Protein AF-A0A7R9JHY2-F1 (afdb_monomer)

Foldseek 3Di:
DAPCVCVVDVPDADAAEAAADDPVDDHDPDPCRHHLVSVLVNCVVRVGQAYEYELVNCVVPVVSLVVRVVSVHQYEYEDPLLVDPVSVVVVVVSPHLYYDDDCCVVNDPPDDDDRPVVVVVVVVVVVVVVCVVDVPDDDDDDDDDDPPPPPPPVVVVVVVVVPPDDDDDDDDDDDDDDDDDDDDDDDD

InterPro domains:
  IPR017946 PLC-like phosphodiesterase, TIM beta/alpha-barrel domain superfamily [G3DSA:3.20.20.190] (3-114)
  IPR017946 PLC-like phosphodiesterase, TIM beta/alpha-barrel domain superfamily [SSF51695] (5-108)
  IPR030395 Glycerophosphodiester phosphodiesterase domain [PF03009] (3-105)
  IPR030395 Glycerophosphodiester phosphodiesterase domain [PS51704] (1-111)
  IPR051578 Glycerophosphodiester Phosphodiesterase [PTHR22958] (4-123)

Solvent-accessible surface area (backbone atoms only — not comparable to full-atom values): 12163 Å² total; per-residue (Å²): 136,78,81,56,58,62,82,74,42,81,88,61,90,47,66,47,76,26,58,26,63,56,89,91,51,84,78,60,91,51,69,50,28,38,30,61,70,43,34,49,53,49,27,65,77,62,75,41,55,18,40,33,36,31,40,66,36,41,73,75,39,60,68,56,52,54,58,41,51,77,67,73,35,48,42,32,31,36,49,81,68,47,74,38,69,67,50,45,52,50,47,52,73,72,63,52,78,42,77,46,58,87,66,53,79,82,73,54,76,88,67,86,75,78,56,68,72,59,52,53,56,50,50,54,54,52,51,54,51,56,51,70,74,53,85,83,77,84,85,83,89,76,96,67,84,85,77,87,74,82,74,59,64,64,61,56,54,52,54,58,66,67,64,76,75,78,87,84,89,89,85,88,82,83,89,84,90,85,92,81,85,90,83,91,80,88,82,136

Structure (mmCIF, N/CA/C/O backbone):
data_AF-A0A7R9JHY2-F1
#
_entry.id   AF-A0A7R9JHY2-F1
#
loop_
_atom_site.group_PDB
_atom_site.id
_atom_site.type_symbol
_atom_site.label_atom_id
_atom_site.label_alt_id
_atom_site.label_comp_id
_atom_site.label_asym_id
_atom_site.label_entity_id
_atom_site.label_seq_id
_atom_site.pdbx_PDB_ins_code
_atom_site.Cartn_x
_atom_site.Cartn_y
_atom_site.Cartn_z
_atom_site.occupancy
_atom_site.B_iso_or_equiv
_atom_site.auth_seq_id
_atom_site.auth_comp_id
_atom_site.auth_asym_id
_atom_site.auth_atom_id
_atom_site.pdbx_PDB_model_num
ATOM 1 N N . MET A 1 1 ? 9.107 -11.704 14.089 1.00 41.12 1 MET A N 1
ATOM 2 C CA . MET A 1 1 ? 8.963 -10.873 15.312 1.00 41.12 1 MET A CA 1
ATOM 3 C C . MET A 1 1 ? 7.559 -10.270 15.318 1.00 41.12 1 MET A C 1
ATOM 5 O O . MET A 1 1 ? 7.171 -9.633 14.348 1.00 41.12 1 MET A O 1
ATOM 9 N N . SER A 1 2 ? 6.751 -10.606 16.327 1.00 45.97 2 SER A N 1
ATOM 10 C CA . SER A 1 2 ? 5.304 -10.335 16.391 1.00 45.97 2 SER A CA 1
ATOM 11 C C . SER A 1 2 ? 4.991 -8.831 16.463 1.00 45.97 2 SER A C 1
ATOM 13 O O . SER A 1 2 ? 5.711 -8.098 17.143 1.00 45.97 2 SER A O 1
ATOM 15 N N . CYS A 1 3 ? 3.927 -8.379 15.790 1.00 52.94 3 CYS A N 1
ATOM 16 C CA . CYS A 1 3 ? 3.396 -7.012 15.845 1.00 52.94 3 CYS A CA 1
ATOM 17 C C . CYS A 1 3 ? 2.918 -6.679 17.277 1.00 52.94 3 CYS A C 1
ATOM 19 O O . CYS A 1 3 ? 1.736 -6.715 17.601 1.00 52.94 3 CYS A O 1
ATOM 21 N N . ARG A 1 4 ? 3.858 -6.382 18.184 1.00 65.06 4 ARG A N 1
ATOM 22 C CA . ARG A 1 4 ? 3.575 -5.957 19.569 1.00 65.06 4 ARG A CA 1
ATOM 23 C C . ARG A 1 4 ? 3.087 -4.513 19.648 1.00 65.06 4 ARG A C 1
ATOM 25 O O . ARG A 1 4 ? 2.558 -4.128 20.685 1.00 65.06 4 ARG A O 1
ATOM 32 N N . ILE A 1 5 ? 3.293 -3.717 18.598 1.00 64.75 5 ILE A N 1
ATOM 33 C CA . ILE A 1 5 ? 2.998 -2.280 18.609 1.00 64.75 5 ILE A CA 1
ATOM 34 C C . ILE A 1 5 ? 1.491 -2.038 18.690 1.00 64.75 5 ILE A C 1
ATOM 36 O O . ILE A 1 5 ? 1.062 -1.305 19.575 1.00 64.75 5 ILE A O 1
ATOM 40 N N . ARG A 1 6 ? 0.682 -2.746 17.889 1.00 69.31 6 ARG A N 1
ATOM 41 C CA . ARG A 1 6 ? -0.786 -2.639 17.941 1.00 69.31 6 ARG A CA 1
ATOM 42 C C . ARG A 1 6 ? -1.354 -2.994 19.319 1.00 69.31 6 ARG A C 1
ATOM 44 O O . ARG A 1 6 ? -2.214 -2.288 19.829 1.00 69.31 6 ARG A O 1
ATOM 51 N N . LEU A 1 7 ? -0.813 -4.033 19.961 1.00 69.81 7 LEU A N 1
ATOM 52 C CA . LEU A 1 7 ? -1.237 -4.459 21.302 1.00 69.81 7 LEU A CA 1
ATOM 53 C C . LEU A 1 7 ? -0.837 -3.475 22.413 1.00 69.81 7 LEU A C 1
ATOM 55 O O . LEU A 1 7 ? -1.449 -3.473 23.476 1.00 69.81 7 LEU A O 1
ATOM 59 N N . LYS A 1 8 ? 0.203 -2.662 22.196 1.00 76.94 8 LYS A N 1
ATOM 60 C CA . LYS A 1 8 ? 0.713 -1.703 23.187 1.00 76.94 8 LYS A CA 1
ATOM 61 C C . LYS A 1 8 ? 0.200 -0.280 22.980 1.00 76.94 8 LYS A C 1
ATOM 63 O O . LYS A 1 8 ? 0.187 0.493 23.933 1.00 76.94 8 LYS A O 1
ATOM 68 N N . GLN A 1 9 ? -0.191 0.081 21.762 1.00 68.88 9 GLN A N 1
ATOM 69 C CA . GLN A 1 9 ? -0.676 1.410 21.405 1.00 68.88 9 GLN A CA 1
ATOM 70 C C . GLN A 1 9 ? -1.769 1.280 20.337 1.00 68.88 9 GLN A C 1
ATOM 72 O O . GLN A 1 9 ? -1.464 1.058 19.170 1.00 68.88 9 GLN A O 1
ATOM 77 N N . ASN A 1 10 ? -3.038 1.472 20.722 1.00 72.88 10 ASN A N 1
ATOM 78 C CA . ASN A 1 10 ? -4.161 1.487 19.769 1.00 72.88 10 ASN A CA 1
ATOM 79 C C . ASN A 1 10 ? -4.579 2.902 19.318 1.00 72.88 10 ASN A C 1
ATOM 81 O O . ASN A 1 10 ? -5.651 3.104 18.761 1.00 72.88 10 ASN A O 1
ATOM 85 N N . LYS A 1 11 ? -3.755 3.916 19.603 1.00 81.81 11 LYS A N 1
ATOM 86 C CA . LYS A 1 11 ? -4.069 5.309 19.250 1.00 81.81 11 LYS A CA 1
ATOM 87 C C . LYS A 1 11 ? -3.693 5.653 17.809 1.00 81.81 11 LYS A C 1
ATOM 89 O O . LYS A 1 11 ? -4.340 6.500 17.203 1.00 81.81 11 LYS A O 1
ATOM 94 N N . TYR A 1 12 ? -2.645 5.025 17.282 1.00 84.00 12 TYR A N 1
ATOM 95 C CA . TYR A 1 12 ? -2.091 5.347 15.972 1.00 84.00 12 TYR A CA 1
ATOM 96 C C . TYR A 1 12 ? -2.248 4.158 15.022 1.00 84.00 12 TYR A C 1
ATOM 98 O O . TYR A 1 12 ? -2.035 3.017 15.447 1.00 84.00 12 TYR A O 1
ATOM 106 N N . PRO A 1 13 ? -2.623 4.398 13.755 1.00 86.88 13 PRO A N 1
ATOM 107 C CA . PRO A 1 13 ? -2.722 3.335 12.772 1.00 86.88 13 PRO A CA 1
ATOM 108 C C . PRO A 1 13 ? -1.348 2.711 12.520 1.00 86.88 13 PRO A C 1
ATOM 110 O O . PRO A 1 13 ? -0.337 3.405 12.424 1.00 86.88 13 PRO A O 1
ATOM 113 N N . VAL A 1 14 ? -1.324 1.387 12.397 1.00 89.50 14 VAL A N 1
ATOM 114 C CA . VAL A 1 14 ? -0.118 0.614 12.089 1.00 89.50 14 VAL A CA 1
ATOM 115 C C . VAL A 1 14 ? -0.313 -0.034 10.729 1.00 89.50 14 VAL A C 1
ATOM 117 O O . VAL A 1 14 ? -1.366 -0.614 10.478 1.00 89.50 14 VAL A O 1
ATOM 120 N N . MET A 1 15 ? 0.704 0.038 9.877 1.00 92.69 15 MET A N 1
ATOM 121 C CA . MET A 1 15 ? 0.754 -0.696 8.616 1.00 92.69 15 MET A CA 1
ATOM 122 C C . MET A 1 15 ? 1.959 -1.631 8.600 1.00 92.69 15 MET A C 1
ATOM 124 O O . MET A 1 15 ? 2.969 -1.363 9.254 1.00 92.69 15 MET A O 1
ATOM 128 N N . PHE A 1 16 ? 1.863 -2.717 7.841 1.00 94.25 16 PHE A N 1
ATOM 129 C CA . PHE A 1 16 ? 2.944 -3.685 7.696 1.00 94.25 16 PHE A CA 1
ATOM 130 C C . PHE A 1 16 ? 3.719 -3.470 6.400 1.00 94.25 16 PHE A C 1
ATOM 132 O O . PHE A 1 16 ? 3.148 -3.490 5.314 1.00 94.25 16 PHE A O 1
ATOM 139 N N . LEU A 1 17 ? 5.030 -3.273 6.523 1.00 94.50 17 LEU A N 1
ATOM 140 C CA . LEU A 1 17 ? 5.928 -3.131 5.384 1.00 94.50 17 LEU A CA 1
ATOM 141 C C . LEU A 1 17 ? 6.275 -4.513 4.823 1.00 94.50 17 LEU A C 1
ATOM 143 O O . LEU A 1 17 ? 6.792 -5.367 5.544 1.00 94.50 17 LEU A O 1
ATOM 147 N N . THR A 1 18 ? 6.017 -4.716 3.537 1.00 93.25 18 THR A N 1
ATOM 148 C CA . THR A 1 18 ? 6.406 -5.915 2.797 1.00 93.25 18 THR A CA 1
ATOM 149 C C . THR A 1 18 ? 7.230 -5.512 1.587 1.00 93.25 18 THR A C 1
ATOM 151 O O . THR A 1 18 ? 6.936 -4.529 0.906 1.00 93.25 18 THR A O 1
ATOM 154 N N . GLN A 1 19 ? 8.296 -6.269 1.349 1.00 89.75 19 GLN A N 1
ATOM 155 C CA . GLN A 1 19 ? 9.120 -6.086 0.164 1.00 89.75 19 GLN A CA 1
ATOM 156 C C . GLN A 1 19 ? 8.525 -6.811 -1.044 1.00 89.75 19 GLN A C 1
ATOM 158 O O . GLN A 1 19 ? 8.818 -6.452 -2.180 1.00 89.75 19 GLN A O 1
ATOM 163 N N . GLY A 1 20 ? 7.644 -7.782 -0.790 1.00 89.06 20 GLY A N 1
ATOM 164 C CA . GLY A 1 20 ? 7.064 -8.581 -1.846 1.00 89.06 20 GLY A CA 1
ATOM 165 C C . GLY A 1 20 ? 8.104 -9.480 -2.499 1.00 89.06 20 GLY A C 1
ATOM 166 O O . GLY A 1 20 ? 9.185 -9.716 -1.949 1.00 89.06 20 GLY A O 1
ATOM 167 N N . VAL A 1 21 ? 7.771 -9.971 -3.685 1.00 89.19 21 VAL A N 1
ATOM 168 C CA . VAL A 1 21 ? 8.739 -10.691 -4.512 1.00 89.19 21 VAL A CA 1
ATOM 169 C C . VAL A 1 21 ? 9.468 -9.651 -5.359 1.00 89.19 21 VAL A C 1
ATOM 171 O O . VAL A 1 21 ? 8.844 -8.956 -6.156 1.00 89.19 21 VAL A O 1
ATOM 174 N N . THR A 1 22 ? 10.779 -9.530 -5.198 1.00 85.44 22 THR A N 1
ATOM 175 C CA . THR A 1 22 ? 11.622 -8.592 -5.954 1.00 85.44 22 THR A CA 1
ATOM 176 C C . THR A 1 22 ? 12.996 -9.207 -6.172 1.00 85.44 22 THR A C 1
ATOM 178 O O . THR A 1 22 ? 13.481 -9.956 -5.323 1.00 85.44 22 THR A O 1
ATOM 181 N N . ASP A 1 23 ? 13.623 -8.849 -7.290 1.00 85.12 23 ASP A N 1
ATOM 182 C CA . ASP A 1 23 ? 15.017 -9.193 -7.572 1.00 85.12 23 ASP A CA 1
ATOM 183 C C . ASP A 1 23 ? 15.982 -8.064 -7.160 1.00 85.12 23 ASP A C 1
ATOM 185 O O . ASP A 1 23 ? 17.195 -8.272 -7.101 1.00 85.12 23 ASP A O 1
ATOM 189 N N . LYS A 1 24 ? 15.464 -6.864 -6.843 1.00 85.06 24 LYS A N 1
ATOM 190 C CA . LYS A 1 24 ? 16.274 -5.691 -6.458 1.00 85.06 24 LYS A CA 1
ATOM 191 C C . LYS A 1 24 ? 16.948 -5.869 -5.100 1.00 85.06 24 LYS A C 1
ATOM 193 O O . LYS A 1 24 ? 18.006 -5.289 -4.855 1.00 85.06 24 LYS A O 1
ATOM 198 N N . TYR A 1 25 ? 16.345 -6.656 -4.211 1.00 85.19 25 TYR A N 1
ATOM 199 C CA . TYR A 1 25 ? 16.805 -6.805 -2.836 1.00 85.19 25 TYR A CA 1
ATOM 200 C C . TYR A 1 25 ? 16.776 -8.264 -2.374 1.00 85.19 25 TYR A C 1
ATOM 202 O O . TYR A 1 25 ? 15.891 -9.019 -2.775 1.00 85.19 25 TYR A O 1
ATOM 210 N N . PRO A 1 26 ? 17.692 -8.667 -1.473 1.00 87.62 26 PRO A N 1
ATOM 211 C CA . PRO A 1 26 ? 17.619 -9.974 -0.838 1.00 87.62 26 PRO A CA 1
ATOM 212 C C . PRO A 1 26 ? 16.300 -10.144 -0.067 1.00 87.62 26 PRO A C 1
ATOM 214 O O . PRO A 1 26 ? 15.931 -9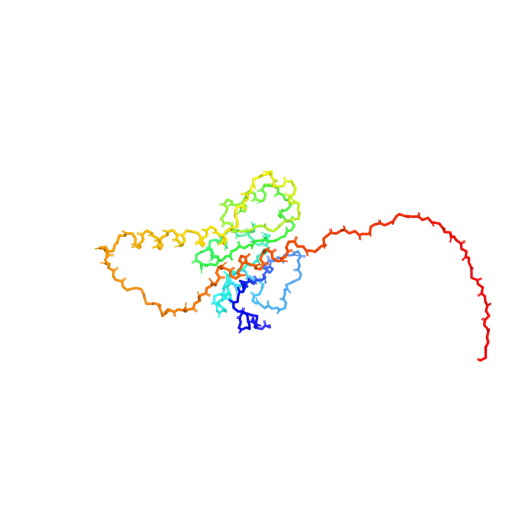.236 0.685 1.00 87.62 26 PRO A O 1
ATOM 217 N N . PRO A 1 27 ? 15.628 -11.306 -0.170 1.00 86.62 27 PRO A N 1
ATOM 218 C CA . PRO A 1 27 ? 14.392 -11.558 0.556 1.00 86.62 27 PRO A CA 1
ATOM 219 C C . PRO A 1 27 ? 14.563 -11.375 2.063 1.00 86.62 27 PRO A C 1
ATOM 221 O O . PRO A 1 27 ? 15.543 -11.828 2.664 1.00 86.62 27 PRO A O 1
ATOM 224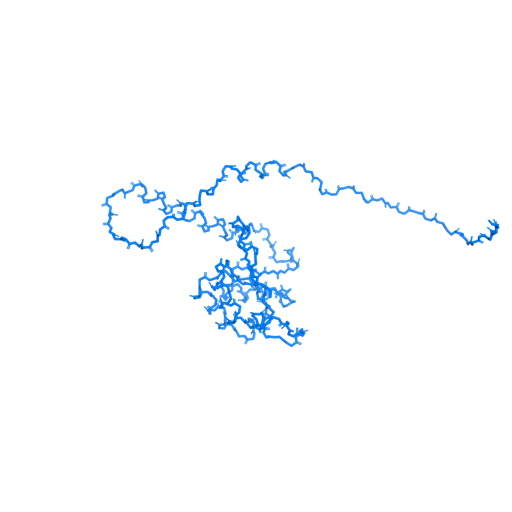 N N . TYR A 1 28 ? 13.569 -10.760 2.701 1.00 87.31 28 TYR A N 1
ATOM 225 C CA . TYR A 1 28 ? 13.550 -10.654 4.154 1.00 87.31 28 TYR A CA 1
ATOM 226 C C . TYR A 1 28 ? 13.525 -12.033 4.814 1.00 87.31 28 TYR A C 1
ATOM 228 O O . TYR A 1 28 ? 12.871 -12.966 4.350 1.00 87.31 28 TYR A O 1
ATOM 236 N N . GLN A 1 29 ? 14.188 -12.137 5.967 1.00 89.56 29 GLN A N 1
ATOM 237 C CA . GLN A 1 29 ? 14.166 -13.352 6.788 1.00 89.56 29 GLN A CA 1
ATOM 238 C C . GLN A 1 29 ? 12.772 -13.661 7.347 1.00 89.56 29 GLN A C 1
ATOM 240 O O . GLN A 1 29 ? 12.502 -14.797 7.723 1.00 89.56 29 GLN A O 1
ATOM 245 N N . ASP A 1 30 ? 11.895 -12.656 7.432 1.00 90.19 30 ASP A N 1
ATOM 246 C CA . ASP A 1 30 ? 10.511 -12.835 7.853 1.00 90.19 30 ASP A CA 1
ATOM 247 C C . ASP A 1 30 ? 9.653 -13.300 6.668 1.00 90.19 30 ASP A C 1
ATOM 249 O O . ASP A 1 30 ? 9.388 -12.494 5.770 1.00 90.19 30 ASP A O 1
ATOM 253 N N . PRO A 1 31 ? 9.144 -14.547 6.676 1.00 89.81 31 PRO A N 1
ATOM 254 C CA . PRO A 1 31 ? 8.353 -15.076 5.568 1.00 89.81 31 PRO A CA 1
ATOM 255 C C . PRO A 1 31 ? 7.122 -14.219 5.279 1.00 89.81 31 PRO A C 1
ATOM 257 O O . PRO A 1 31 ? 6.703 -14.076 4.138 1.00 89.81 31 PRO A O 1
ATOM 260 N N . ARG A 1 32 ? 6.554 -13.587 6.314 1.00 92.62 32 ARG A N 1
ATOM 261 C CA . ARG A 1 32 ? 5.323 -12.794 6.200 1.00 92.62 32 ARG A CA 1
ATOM 262 C C . ARG A 1 32 ? 5.488 -11.571 5.301 1.00 92.62 32 ARG A C 1
ATOM 264 O O . ARG A 1 32 ? 4.490 -11.057 4.816 1.00 92.62 32 ARG A O 1
ATOM 271 N N . ALA A 1 33 ? 6.720 -11.105 5.104 1.00 91.69 33 ALA A N 1
ATOM 272 C CA . ALA A 1 33 ? 7.033 -9.930 4.303 1.00 91.69 33 ALA A CA 1
ATOM 273 C C . ALA A 1 33 ? 7.536 -10.260 2.887 1.00 91.69 33 ALA A C 1
ATOM 275 O O . ALA A 1 33 ? 7.826 -9.325 2.140 1.00 91.69 33 ALA A O 1
ATOM 276 N N . GLN A 1 34 ? 7.630 -11.545 2.525 1.00 91.44 34 GLN A N 1
ATOM 277 C CA . GLN A 1 34 ? 8.172 -12.008 1.240 1.00 91.44 34 GLN A CA 1
ATOM 278 C C . GLN A 1 34 ? 7.156 -11.975 0.088 1.00 91.44 34 GLN A C 1
ATOM 280 O O . GLN A 1 34 ? 7.535 -12.142 -1.063 1.00 91.44 34 GLN A O 1
ATOM 285 N N . SER A 1 35 ? 5.862 -11.802 0.366 1.00 94.19 35 SER A N 1
ATOM 286 C CA . SER A 1 35 ? 4.839 -11.674 -0.677 1.00 94.19 35 SER A CA 1
ATOM 287 C C . SER A 1 35 ? 3.631 -10.882 -0.181 1.00 94.19 35 SER A C 1
ATOM 289 O O . SER A 1 35 ? 3.296 -10.926 1.009 1.00 94.19 35 SER A O 1
ATOM 291 N N . ILE A 1 36 ? 2.936 -10.200 -1.096 1.00 95.56 36 ILE A N 1
ATOM 292 C CA . ILE A 1 36 ? 1.716 -9.446 -0.776 1.00 95.56 36 ILE A CA 1
ATOM 293 C C . ILE A 1 36 ? 0.616 -10.337 -0.174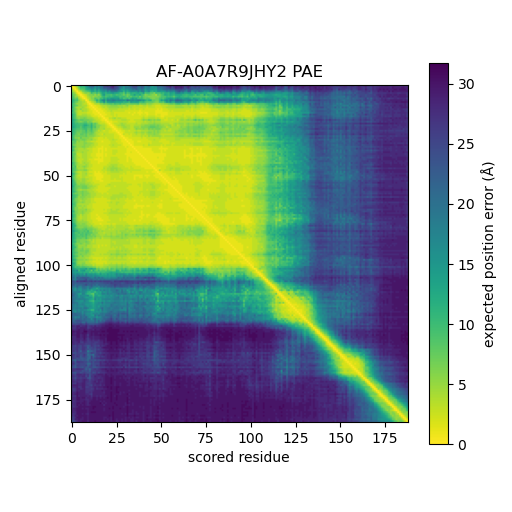 1.00 95.56 36 ILE A C 1
ATOM 295 O O . ILE A 1 36 ? 0.059 -9.941 0.851 1.00 95.56 36 ILE A O 1
ATOM 299 N N . PRO A 1 37 ? 0.315 -11.550 -0.684 1.00 96.00 37 PRO A N 1
ATOM 300 C CA . PRO A 1 37 ? -0.683 -12.416 -0.056 1.00 96.00 37 PRO A CA 1
ATOM 301 C C . PRO A 1 37 ? -0.353 -12.747 1.405 1.00 96.00 37 PRO A C 1
ATOM 303 O O . PRO A 1 37 ? -1.219 -12.661 2.277 1.00 96.00 37 PRO A O 1
ATOM 306 N N . MET A 1 38 ? 0.910 -13.062 1.712 1.00 95.44 38 MET A N 1
ATOM 307 C CA . MET A 1 38 ? 1.332 -13.335 3.090 1.00 95.44 38 MET A CA 1
ATOM 308 C C . MET A 1 38 ? 1.222 -12.093 3.979 1.00 95.44 38 MET A C 1
ATOM 310 O O . MET A 1 38 ? 0.785 -12.202 5.129 1.00 95.44 38 MET A O 1
ATOM 314 N N . ALA A 1 39 ? 1.547 -10.917 3.441 1.00 95.44 39 ALA A N 1
ATOM 315 C CA . ALA A 1 39 ? 1.385 -9.645 4.131 1.00 95.44 39 ALA A CA 1
ATOM 316 C C . ALA A 1 39 ? -0.093 -9.341 4.430 1.00 95.44 39 ALA A C 1
ATOM 318 O O . ALA A 1 39 ? -0.414 -8.946 5.550 1.00 95.44 39 ALA A O 1
ATOM 319 N N . VAL A 1 40 ? -1.002 -9.602 3.484 1.00 96.38 40 VAL A N 1
ATOM 320 C CA . VAL A 1 40 ? -2.459 -9.475 3.672 1.00 96.38 40 VAL A CA 1
ATOM 321 C C . VAL A 1 40 ? -2.945 -10.403 4.780 1.00 96.38 40 VAL A C 1
ATOM 323 O O . VAL A 1 40 ? -3.629 -9.960 5.705 1.00 96.38 40 VAL A O 1
ATOM 326 N N . HIS A 1 41 ? -2.559 -11.681 4.743 1.00 95.50 41 HIS A N 1
ATOM 327 C CA . HIS A 1 41 ? -2.914 -12.630 5.799 1.00 95.50 41 HIS A CA 1
ATOM 328 C C . HIS A 1 41 ? -2.404 -12.170 7.165 1.00 95.50 41 HIS A C 1
ATOM 330 O O . HIS A 1 41 ? -3.141 -12.232 8.150 1.00 95.50 41 HIS A O 1
ATOM 336 N N . HIS A 1 42 ? -1.170 -11.666 7.230 1.00 94.38 42 HIS A N 1
ATOM 337 C CA . HIS A 1 42 ? -0.616 -11.139 8.467 1.00 94.38 42 HIS A CA 1
ATOM 338 C C . HIS A 1 42 ? -1.382 -9.910 8.967 1.00 94.38 42 HIS A C 1
ATOM 340 O O . HIS A 1 42 ? -1.679 -9.822 10.162 1.00 94.38 42 HIS A O 1
ATOM 346 N N . ALA A 1 43 ? -1.724 -8.990 8.065 1.00 94.06 43 ALA A N 1
ATOM 347 C CA . ALA A 1 43 ? -2.425 -7.766 8.405 1.00 94.06 43 ALA A CA 1
ATOM 348 C C . ALA A 1 43 ? -3.813 -8.056 8.983 1.00 94.06 43 ALA A C 1
ATOM 350 O O . ALA A 1 43 ? -4.147 -7.568 10.062 1.00 94.06 43 ALA A O 1
ATOM 351 N N . LYS A 1 44 ? -4.563 -8.960 8.341 1.00 93.31 44 LYS A N 1
ATOM 352 C CA . LYS A 1 44 ? -5.867 -9.413 8.839 1.00 93.31 44 LYS A CA 1
ATOM 353 C C . LYS A 1 44 ? -5.756 -10.148 10.172 1.00 93.31 44 LYS A C 1
ATOM 355 O O . LYS A 1 44 ? -6.540 -9.895 11.078 1.00 93.31 44 LYS A O 1
ATOM 360 N N . ALA A 1 45 ? -4.774 -11.038 10.316 1.00 91.88 45 ALA A N 1
ATOM 361 C CA . ALA A 1 45 ? -4.591 -11.812 11.544 1.00 91.88 45 ALA A CA 1
ATOM 362 C C . ALA A 1 45 ? -4.159 -10.956 12.748 1.00 91.88 45 ALA A C 1
ATOM 364 O O . ALA A 1 45 ? -4.308 -11.391 13.887 1.00 91.88 45 ALA A O 1
ATOM 365 N N . THR A 1 46 ? -3.596 -9.765 12.513 1.00 89.38 46 THR A N 1
ATOM 366 C CA . THR A 1 46 ? -3.124 -8.863 13.577 1.00 89.38 46 THR A CA 1
ATOM 367 C C . THR A 1 46 ? -3.949 -7.597 13.755 1.00 89.38 46 THR A C 1
ATOM 369 O O . THR A 1 46 ? -3.579 -6.771 14.590 1.00 89.38 46 THR A O 1
ATOM 372 N N . ASP A 1 47 ? -5.055 -7.465 13.020 1.00 88.88 47 ASP A N 1
ATOM 373 C CA . ASP A 1 47 ? -5.944 -6.299 13.059 1.00 88.88 47 ASP A CA 1
ATOM 374 C C . ASP A 1 47 ? -5.175 -4.969 12.936 1.00 88.88 47 ASP A C 1
ATOM 376 O O . ASP A 1 47 ? -5.287 -4.051 13.752 1.00 88.88 47 ASP A O 1
ATOM 380 N N . ILE A 1 48 ? -4.303 -4.898 11.932 1.00 90.25 48 ILE A N 1
ATOM 381 C CA . ILE A 1 48 ? -3.593 -3.669 11.567 1.00 90.25 48 ILE A CA 1
ATOM 382 C C . ILE A 1 48 ? -4.237 -3.045 10.329 1.00 90.25 48 ILE A C 1
ATOM 384 O O . ILE A 1 48 ? -4.879 -3.729 9.539 1.00 90.25 48 ILE A O 1
ATOM 388 N N . LEU A 1 49 ? -4.047 -1.737 10.156 1.00 92.19 49 LEU A N 1
ATOM 389 C CA . LEU A 1 49 ? -4.779 -0.929 9.178 1.00 92.19 49 LEU A CA 1
ATOM 390 C C . LEU A 1 49 ? -4.564 -1.391 7.729 1.00 92.19 49 LEU A C 1
ATOM 392 O O . LEU A 1 49 ? -5.463 -1.308 6.895 1.00 92.19 49 LEU A O 1
ATOM 396 N N . GLY A 1 50 ? -3.343 -1.800 7.400 1.00 94.81 50 GLY A N 1
ATOM 397 C CA . GLY A 1 50 ? -2.985 -2.017 6.012 1.00 94.81 50 GLY A CA 1
ATOM 398 C C . GLY A 1 50 ? -1.559 -2.477 5.810 1.00 94.81 50 GLY A C 1
ATOM 399 O O . GLY A 1 50 ? -0.835 -2.790 6.762 1.00 94.81 50 GLY A O 1
ATOM 400 N N . ILE A 1 51 ? -1.161 -2.501 4.546 1.00 96.31 51 ILE A N 1
ATOM 401 C CA . ILE A 1 51 ? 0.171 -2.914 4.123 1.00 96.31 51 ILE A CA 1
ATOM 402 C C . ILE A 1 51 ? 0.818 -1.838 3.253 1.00 96.31 51 ILE A C 1
ATOM 404 O O . ILE A 1 51 ? 0.149 -1.064 2.567 1.00 96.31 51 ILE A O 1
ATOM 408 N N . ASN A 1 52 ? 2.143 -1.804 3.297 1.00 96.06 52 ASN A N 1
ATOM 409 C CA . ASN A 1 52 ? 2.967 -0.954 2.462 1.00 96.06 52 ASN A CA 1
ATOM 410 C C . ASN A 1 52 ? 3.865 -1.847 1.608 1.00 96.06 52 ASN A C 1
ATOM 412 O O . ASN A 1 52 ? 4.668 -2.604 2.156 1.00 96.06 52 ASN A O 1
ATOM 416 N N . VAL A 1 53 ? 3.675 -1.803 0.294 1.00 95.44 53 VAL A N 1
ATOM 417 C CA . VAL A 1 53 ? 4.254 -2.760 -0.657 1.00 95.44 53 VAL A CA 1
ATOM 418 C C . VAL A 1 53 ? 5.314 -2.106 -1.528 1.00 95.44 53 VAL A C 1
ATOM 420 O O . VAL A 1 53 ? 5.261 -0.903 -1.788 1.00 95.44 53 VAL A O 1
ATOM 423 N N . HIS A 1 54 ? 6.262 -2.897 -2.016 1.00 94.75 54 HIS A N 1
ATOM 424 C CA . HIS A 1 54 ? 7.206 -2.403 -3.006 1.00 94.75 54 HIS A CA 1
ATOM 425 C C . HIS A 1 54 ? 6.514 -2.230 -4.368 1.00 94.75 54 HIS A C 1
ATOM 427 O O . HIS A 1 54 ? 5.784 -3.115 -4.818 1.00 94.75 54 HIS A O 1
ATOM 433 N N . THR A 1 55 ? 6.733 -1.094 -5.031 1.00 93.81 55 THR A N 1
ATOM 434 C CA . THR A 1 55 ? 6.052 -0.744 -6.287 1.00 93.81 55 THR A CA 1
ATOM 435 C C . THR A 1 55 ? 6.296 -1.762 -7.394 1.00 93.81 55 THR A C 1
ATOM 437 O O . THR A 1 55 ? 5.368 -2.096 -8.124 1.00 93.81 55 THR A O 1
ATOM 440 N N . GLU A 1 56 ? 7.508 -2.303 -7.497 1.00 92.62 56 GLU A N 1
ATOM 441 C CA . GLU A 1 56 ? 7.851 -3.323 -8.496 1.00 92.62 56 GLU A CA 1
ATOM 442 C C . GLU A 1 56 ? 6.918 -4.541 -8.444 1.00 92.62 56 GLU A C 1
ATOM 444 O O . GLU A 1 56 ? 6.530 -5.059 -9.487 1.00 92.62 56 GLU A O 1
ATOM 449 N N . ASP A 1 57 ? 6.516 -4.971 -7.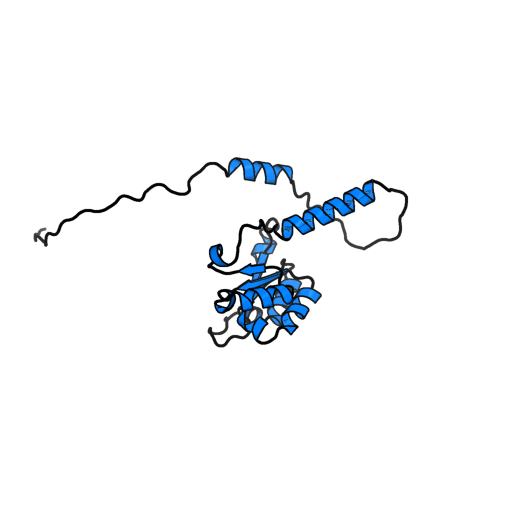243 1.00 91.69 57 ASP A N 1
ATOM 450 C CA . ASP A 1 57 ? 5.656 -6.146 -7.063 1.00 91.69 57 ASP A CA 1
ATOM 451 C C . ASP A 1 57 ? 4.256 -5.886 -7.650 1.00 91.69 57 ASP A C 1
ATOM 453 O O . ASP A 1 57 ? 3.686 -6.728 -8.344 1.00 91.69 57 ASP A O 1
ATOM 457 N N . ILE A 1 58 ? 3.753 -4.660 -7.464 1.00 93.50 58 ILE A N 1
ATOM 458 C CA . ILE A 1 58 ? 2.484 -4.186 -8.034 1.00 93.50 58 ILE A CA 1
ATOM 459 C C . ILE A 1 58 ? 2.571 -4.005 -9.548 1.00 93.50 58 ILE A C 1
ATOM 461 O O . ILE A 1 58 ? 1.624 -4.337 -10.257 1.00 93.50 58 ILE A O 1
ATOM 465 N N . LEU A 1 59 ? 3.687 -3.479 -10.057 1.00 92.44 59 LEU A N 1
ATOM 466 C CA . LEU A 1 59 ? 3.885 -3.319 -11.498 1.00 92.44 59 LEU A CA 1
ATOM 467 C C . LEU A 1 59 ? 4.012 -4.671 -12.204 1.00 92.44 59 LEU A C 1
ATOM 469 O O . LEU A 1 59 ? 3.553 -4.808 -13.337 1.00 92.44 59 LEU A O 1
ATOM 473 N N . ARG A 1 60 ? 4.590 -5.677 -11.537 1.00 92.44 60 ARG A N 1
ATOM 474 C CA . ARG A 1 60 ? 4.680 -7.040 -12.069 1.00 92.44 60 ARG A CA 1
ATOM 475 C C . ARG A 1 60 ? 3.321 -7.732 -12.096 1.00 92.44 60 ARG A C 1
ATOM 477 O O . ARG A 1 60 ? 3.013 -8.417 -13.068 1.00 92.44 60 ARG A O 1
ATOM 484 N N . ASP A 1 61 ? 2.526 -7.576 -11.041 1.00 94.00 61 ASP A N 1
ATOM 485 C CA . ASP A 1 61 ? 1.198 -8.178 -10.941 1.00 94.00 61 ASP A CA 1
ATOM 486 C C . ASP A 1 61 ? 0.164 -7.195 -10.354 1.00 94.00 61 ASP A C 1
ATOM 488 O O . ASP A 1 61 ? -0.114 -7.200 -9.148 1.00 94.00 61 ASP A O 1
ATOM 492 N N . PRO A 1 62 ? -0.484 -6.381 -11.210 1.00 93.75 62 PRO A N 1
ATOM 493 C CA . PRO A 1 62 ? -1.497 -5.422 -10.772 1.00 93.75 62 PRO A CA 1
ATOM 494 C C . PRO A 1 62 ? -2.730 -6.070 -10.129 1.00 93.75 62 PRO A C 1
ATOM 496 O O . PRO A 1 62 ? -3.482 -5.392 -9.424 1.00 93.75 62 PRO A O 1
ATOM 499 N N . SER A 1 63 ? -2.959 -7.377 -10.328 1.00 94.38 63 SER A N 1
ATOM 500 C CA . SER A 1 63 ? -4.093 -8.082 -9.714 1.00 94.38 63 SER A CA 1
ATOM 501 C C . SER A 1 63 ? -3.993 -8.126 -8.184 1.00 94.38 63 SER A C 1
ATOM 503 O O . SER A 1 63 ? -5.012 -8.195 -7.490 1.00 94.38 63 SER A O 1
ATOM 505 N N . GLN A 1 64 ? -2.779 -7.981 -7.644 1.00 94.38 64 GLN A N 1
ATOM 506 C CA . GLN A 1 64 ? -2.530 -7.942 -6.205 1.00 94.38 64 GLN A CA 1
ATOM 507 C C . GLN A 1 64 ? -3.101 -6.688 -5.548 1.00 94.38 64 GLN A C 1
ATOM 509 O O . GLN A 1 64 ? -3.471 -6.736 -4.379 1.00 94.38 64 GLN A O 1
ATOM 514 N N . VAL A 1 65 ? -3.277 -5.592 -6.294 1.00 95.25 65 VAL A N 1
ATOM 515 C CA . VAL A 1 65 ? -3.992 -4.410 -5.788 1.00 95.25 65 VAL A CA 1
ATOM 516 C C . VAL A 1 65 ? -5.414 -4.801 -5.402 1.00 95.25 65 VAL A C 1
ATOM 518 O O . VAL A 1 65 ? -5.836 -4.574 -4.270 1.00 95.25 65 VAL A O 1
ATOM 521 N N . LYS A 1 66 ? -6.125 -5.486 -6.304 1.00 94.81 66 LYS A N 1
ATOM 522 C CA . LYS A 1 66 ? -7.492 -5.951 -6.058 1.00 94.81 66 LYS A CA 1
ATOM 523 C C . LYS A 1 66 ? -7.561 -6.909 -4.867 1.00 94.81 66 LYS A C 1
ATOM 525 O O . LYS A 1 66 ? -8.461 -6.774 -4.050 1.00 94.81 66 LYS A O 1
ATOM 530 N N . LEU A 1 67 ? -6.590 -7.815 -4.713 1.00 95.56 67 LEU A N 1
ATOM 531 C CA . LEU A 1 67 ? -6.507 -8.722 -3.557 1.00 95.56 67 LEU A CA 1
ATOM 532 C C . LEU A 1 67 ? -6.506 -7.964 -2.216 1.00 95.56 67 LEU A C 1
ATOM 534 O O . LEU A 1 67 ? -7.187 -8.365 -1.267 1.00 95.56 67 LEU A O 1
ATOM 538 N N . VAL A 1 68 ? -5.727 -6.884 -2.128 1.00 95.94 68 VAL A N 1
ATOM 539 C CA . VAL A 1 68 ? -5.595 -6.086 -0.901 1.00 95.94 68 VAL A CA 1
ATOM 540 C C . VAL A 1 68 ? -6.851 -5.250 -0.659 1.00 95.94 68 VAL A C 1
ATOM 542 O O . VAL A 1 68 ? -7.360 -5.232 0.463 1.00 95.94 68 VAL A O 1
ATOM 545 N N . LEU A 1 69 ? -7.379 -4.609 -1.706 1.00 94.38 69 LEU A N 1
ATOM 546 C CA . LEU A 1 69 ? -8.590 -3.788 -1.625 1.00 94.38 69 LEU A CA 1
ATOM 547 C C . LEU A 1 69 ? -9.821 -4.625 -1.246 1.00 94.38 69 LEU A C 1
ATOM 549 O O . LEU A 1 69 ? -10.538 -4.265 -0.316 1.00 94.38 69 LEU A O 1
ATOM 553 N N . ASP A 1 70 ? -10.013 -5.789 -1.875 1.00 95.62 70 ASP A N 1
ATOM 554 C CA . ASP A 1 70 ? -11.097 -6.732 -1.552 1.00 95.62 70 ASP A CA 1
ATOM 555 C C . ASP A 1 70 ? -10.979 -7.274 -0.115 1.00 95.62 70 ASP A C 1
ATOM 557 O O . ASP A 1 70 ? -11.961 -7.705 0.491 1.00 95.62 70 ASP A O 1
ATOM 561 N N . SER A 1 71 ? -9.770 -7.251 0.454 1.00 93.88 71 SER A N 1
ATOM 562 C CA . SER A 1 71 ? -9.521 -7.632 1.846 1.00 93.88 71 SER A CA 1
ATOM 563 C C . SER A 1 71 ? -9.863 -6.532 2.857 1.00 93.88 71 SER A C 1
ATOM 565 O O . SER A 1 71 ? -9.773 -6.799 4.057 1.00 93.88 71 SER A O 1
ATOM 567 N N . GLY A 1 72 ? -10.256 -5.337 2.397 1.00 93.75 72 GLY A N 1
ATOM 568 C CA . GLY A 1 72 ? -10.600 -4.184 3.233 1.00 93.75 72 GLY A CA 1
ATOM 569 C C . GLY A 1 72 ? -9.391 -3.497 3.872 1.00 93.75 72 GLY A C 1
ATOM 570 O O . GLY A 1 72 ? -9.529 -2.872 4.919 1.00 93.75 72 GLY A O 1
ATOM 571 N N . LEU A 1 73 ? -8.198 -3.656 3.292 1.00 95.19 73 LEU A N 1
ATOM 572 C CA . LEU A 1 73 ? -6.953 -3.105 3.829 1.00 95.19 73 LEU A CA 1
ATOM 573 C C . LEU A 1 73 ? -6.533 -1.833 3.088 1.00 95.19 73 LEU A C 1
ATOM 575 O O . LEU A 1 73 ? -6.654 -1.733 1.865 1.00 95.19 73 LEU A O 1
ATOM 579 N N . ILE A 1 74 ? -5.934 -0.892 3.823 1.00 95.44 74 ILE A N 1
ATOM 580 C CA . ILE A 1 74 ? -5.252 0.250 3.208 1.00 95.44 74 ILE A CA 1
ATOM 581 C C . ILE A 1 74 ? -3.967 -0.234 2.524 1.00 95.44 74 ILE A C 1
ATOM 583 O O . ILE A 1 74 ? -3.229 -1.067 3.055 1.00 95.44 74 ILE A O 1
ATOM 587 N N . LEU A 1 75 ? -3.702 0.305 1.335 1.00 96.19 75 LEU A N 1
ATOM 588 C CA . LEU A 1 75 ? -2.596 -0.104 0.471 1.00 96.19 75 LEU A CA 1
ATOM 589 C C . LEU A 1 75 ? -1.801 1.115 0.040 1.00 96.19 75 LEU A C 1
ATOM 591 O O . LEU A 1 75 ? -2.291 1.921 -0.758 1.00 96.19 75 LEU A O 1
ATOM 595 N N . PHE A 1 76 ? -0.582 1.219 0.560 1.00 96.44 76 PHE A N 1
ATOM 596 C CA . PHE A 1 76 ? 0.410 2.186 0.100 1.00 96.44 76 PHE A CA 1
ATOM 597 C C . PHE A 1 76 ? 1.524 1.472 -0.663 1.00 96.44 76 PHE A C 1
ATOM 599 O O . PHE A 1 76 ? 1.769 0.290 -0.421 1.00 96.44 76 PHE A O 1
ATOM 606 N N . CYS A 1 77 ? 2.212 2.186 -1.553 1.00 95.06 77 CYS A N 1
ATOM 607 C CA . CYS A 1 77 ? 3.417 1.678 -2.202 1.00 95.06 77 CYS A CA 1
ATOM 608 C C . CYS A 1 77 ? 4.621 2.608 -2.041 1.00 95.06 77 CYS A C 1
ATOM 610 O O . CYS A 1 77 ? 4.478 3.828 -1.924 1.00 95.06 77 CYS A O 1
ATOM 612 N N . TRP A 1 78 ? 5.812 2.019 -2.085 1.00 93.50 78 TRP A N 1
ATOM 613 C CA . TRP A 1 78 ? 7.107 2.695 -2.056 1.00 93.50 78 TRP A CA 1
ATOM 614 C C . TRP A 1 78 ? 8.066 2.027 -3.047 1.00 93.50 78 TRP A C 1
ATOM 616 O O . TRP A 1 78 ? 7.917 0.847 -3.356 1.00 93.50 78 TRP A O 1
ATOM 626 N N . GLY A 1 79 ? 9.057 2.765 -3.534 1.00 91.62 79 GLY A N 1
ATOM 627 C CA . GLY A 1 79 ? 10.092 2.221 -4.411 1.00 91.62 79 GLY A CA 1
ATOM 628 C C . GLY A 1 79 ? 10.562 3.233 -5.445 1.00 91.62 79 GLY A C 1
ATOM 629 O O . GLY A 1 79 ? 9.917 4.259 -5.670 1.00 91.62 79 GLY A O 1
ATOM 630 N N . ASP A 1 80 ? 11.677 2.913 -6.093 1.00 88.81 80 ASP A N 1
ATOM 631 C CA . ASP A 1 80 ? 12.348 3.814 -7.037 1.00 88.81 80 ASP A CA 1
ATOM 632 C C . ASP A 1 80 ? 11.490 4.139 -8.265 1.00 88.81 80 ASP A C 1
ATOM 634 O O . ASP A 1 80 ? 11.579 5.236 -8.820 1.00 88.81 80 ASP A O 1
ATOM 638 N N . ASP A 1 81 ? 10.616 3.205 -8.650 1.00 87.12 81 ASP A N 1
ATOM 639 C CA . ASP A 1 81 ? 9.705 3.341 -9.788 1.00 87.12 81 ASP A CA 1
ATOM 640 C C . ASP A 1 81 ? 8.652 4.447 -9.542 1.00 87.12 81 ASP A C 1
ATOM 642 O O . ASP A 1 81 ? 8.080 4.996 -10.480 1.00 87.12 81 ASP A O 1
ATOM 646 N N . ASN A 1 82 ? 8.456 4.875 -8.285 1.00 86.69 82 ASN A N 1
ATOM 647 C CA . ASN A 1 82 ? 7.575 5.997 -7.939 1.00 86.69 82 ASN A CA 1
ATOM 648 C C . ASN A 1 82 ? 8.178 7.375 -8.253 1.00 86.69 82 ASN A C 1
ATOM 650 O O . ASN A 1 82 ? 7.571 8.387 -7.911 1.00 86.69 82 ASN A O 1
ATOM 654 N N . ASN A 1 83 ? 9.359 7.446 -8.869 1.00 85.50 83 ASN A N 1
ATOM 655 C CA . ASN A 1 83 ? 9.947 8.708 -9.322 1.00 85.50 83 ASN A CA 1
ATOM 656 C C . ASN A 1 83 ? 9.494 9.116 -10.730 1.00 85.50 83 ASN A C 1
ATOM 658 O O . ASN A 1 83 ? 9.742 10.250 -11.142 1.00 85.50 83 ASN A O 1
ATOM 662 N N . ASP A 1 84 ? 8.838 8.212 -11.457 1.00 86.69 84 ASP A N 1
ATOM 663 C CA . ASP A 1 84 ? 8.292 8.478 -12.779 1.00 86.69 84 ASP A CA 1
ATOM 664 C C . ASP A 1 84 ? 6.809 8.888 -12.713 1.00 86.69 84 ASP A C 1
ATOM 666 O O . ASP A 1 84 ? 5.974 8.262 -12.053 1.00 86.69 84 ASP A O 1
ATOM 670 N N . MET A 1 85 ? 6.469 9.959 -13.430 1.00 85.81 85 MET A N 1
ATOM 671 C CA . MET A 1 85 ? 5.123 10.526 -13.448 1.00 85.81 85 MET A CA 1
ATOM 672 C C . MET A 1 85 ? 4.101 9.590 -14.085 1.00 85.81 85 MET A C 1
ATOM 674 O O . MET A 1 85 ? 2.947 9.572 -13.641 1.00 85.81 85 MET A O 1
ATOM 678 N N . ASP A 1 86 ? 4.500 8.832 -15.104 1.00 89.00 86 ASP A N 1
ATOM 679 C CA . ASP A 1 86 ? 3.606 7.900 -15.787 1.00 89.00 86 ASP A CA 1
ATOM 680 C C . ASP A 1 86 ? 3.288 6.712 -14.876 1.00 89.00 86 ASP A C 1
ATOM 682 O O . ASP A 1 86 ? 2.119 6.342 -14.715 1.00 89.00 86 ASP A O 1
ATOM 686 N N . THR A 1 87 ? 4.299 6.212 -14.164 1.00 89.50 87 THR A N 1
ATOM 687 C CA . THR A 1 87 ? 4.143 5.180 -13.133 1.00 89.50 87 THR A CA 1
ATOM 688 C C . THR A 1 87 ? 3.220 5.635 -11.998 1.00 89.50 87 THR A C 1
ATOM 690 O O . THR A 1 87 ? 2.257 4.941 -11.666 1.00 89.50 87 THR A O 1
ATOM 693 N N . ILE A 1 88 ? 3.407 6.843 -11.453 1.00 89.56 88 ILE A N 1
ATOM 694 C CA . ILE A 1 88 ? 2.508 7.397 -10.421 1.00 89.56 88 ILE A CA 1
ATOM 695 C C . ILE A 1 88 ? 1.063 7.492 -10.933 1.00 89.56 88 ILE A C 1
ATOM 697 O O . ILE A 1 88 ? 0.117 7.189 -10.200 1.00 89.56 88 ILE A O 1
ATOM 701 N N . GLN A 1 89 ? 0.856 7.949 -12.171 1.00 89.69 89 GLN A N 1
ATOM 702 C CA . GLN A 1 89 ? -0.484 8.039 -12.757 1.00 89.69 89 GLN A CA 1
ATOM 703 C C . GLN A 1 89 ? -1.115 6.660 -12.943 1.00 89.69 89 GLN A C 1
ATOM 705 O O . GLN A 1 89 ? -2.311 6.503 -12.693 1.00 89.69 89 GLN A O 1
ATOM 710 N N . HIS A 1 90 ? -0.328 5.669 -13.355 1.00 92.00 90 HIS A N 1
ATOM 711 C CA . HIS A 1 90 ? -0.776 4.290 -13.473 1.00 92.00 90 HIS A CA 1
ATOM 712 C C . HIS A 1 90 ? -1.214 3.727 -12.114 1.00 92.00 90 HIS A C 1
ATOM 714 O O . HIS A 1 90 ? -2.346 3.268 -11.981 1.00 92.00 90 HIS A O 1
ATOM 720 N N . LEU A 1 91 ? -0.387 3.873 -11.077 1.00 92.19 91 LEU A N 1
ATOM 721 C CA . LEU A 1 91 ? -0.690 3.415 -9.716 1.00 92.19 91 LEU A CA 1
ATOM 722 C C . LEU A 1 91 ? -1.942 4.089 -9.129 1.00 92.19 91 LEU A C 1
ATOM 724 O O . LEU A 1 91 ? -2.762 3.437 -8.486 1.00 92.19 91 LEU A O 1
ATOM 728 N N . LYS A 1 92 ? -2.160 5.381 -9.406 1.00 90.94 92 LYS A N 1
ATOM 729 C CA . LYS A 1 92 ? -3.410 6.061 -9.021 1.00 90.94 92 LYS A CA 1
ATOM 730 C C . LYS A 1 92 ? -4.631 5.472 -9.719 1.00 90.94 92 LYS A C 1
ATOM 732 O O . LYS A 1 92 ? -5.663 5.301 -9.081 1.00 90.94 92 LYS A O 1
ATOM 737 N N . LYS A 1 93 ? -4.524 5.153 -11.014 1.00 92.38 93 LYS A N 1
ATOM 738 C CA . LYS A 1 93 ? -5.616 4.526 -11.779 1.00 92.38 93 LYS A CA 1
ATOM 739 C C . LYS A 1 93 ? -5.941 3.120 -11.277 1.00 92.38 93 LYS A C 1
ATOM 741 O O . LYS A 1 93 ? -7.095 2.719 -11.359 1.00 92.38 93 LYS A O 1
ATOM 746 N N . LEU A 1 94 ? -4.954 2.400 -10.740 1.00 92.62 94 LEU A N 1
ATOM 747 C CA . LEU A 1 94 ? -5.162 1.094 -10.108 1.00 92.62 94 LEU A CA 1
ATOM 748 C C . LEU A 1 94 ? -5.921 1.179 -8.773 1.00 92.62 94 LEU A C 1
ATOM 750 O O . LEU A 1 94 ? -6.423 0.161 -8.308 1.00 92.62 94 LEU A O 1
ATOM 754 N N . GLY A 1 95 ? -6.037 2.367 -8.171 1.00 90.62 95 GLY A N 1
ATOM 755 C CA . GLY A 1 95 ? -6.788 2.573 -6.930 1.00 90.62 95 GLY A CA 1
ATOM 756 C C . GLY A 1 95 ? -5.952 2.453 -5.656 1.00 90.62 95 GLY A C 1
ATOM 757 O O . GLY A 1 95 ? -6.494 2.143 -4.599 1.00 90.62 95 GLY A O 1
ATOM 758 N N . LEU A 1 96 ? -4.637 2.688 -5.724 1.00 92.75 96 LEU A N 1
ATOM 759 C CA . LEU A 1 96 ? -3.809 2.744 -4.518 1.00 92.75 96 LEU A CA 1
ATOM 760 C C . LEU A 1 96 ? -4.208 3.936 -3.636 1.00 92.75 96 LEU A C 1
ATOM 762 O O . LEU A 1 96 ? -4.387 5.056 -4.116 1.00 92.75 96 LEU A O 1
ATOM 766 N N . HIS A 1 97 ? -4.273 3.699 -2.326 1.00 92.94 97 HIS A N 1
ATOM 76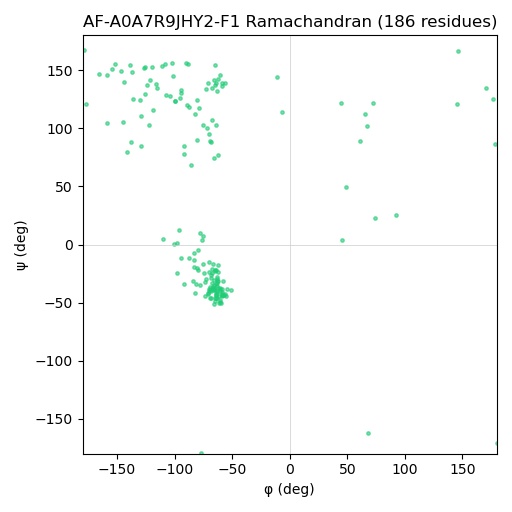7 C CA . HIS A 1 97 ? -4.652 4.712 -1.339 1.00 92.94 97 HIS A CA 1
ATOM 768 C C . HIS A 1 97 ? -3.537 5.734 -1.079 1.00 92.94 97 HIS A C 1
ATOM 770 O O . HIS A 1 97 ? -3.799 6.858 -0.652 1.00 92.94 97 HIS A O 1
ATOM 776 N N . GLY A 1 98 ? -2.284 5.348 -1.322 1.00 91.62 98 GLY A N 1
ATOM 777 C CA . GLY A 1 98 ? -1.125 6.206 -1.118 1.00 91.62 98 GLY A CA 1
ATOM 778 C C . GLY A 1 98 ? 0.080 5.738 -1.922 1.00 91.62 98 GLY A C 1
ATOM 779 O O . GLY A 1 98 ? 0.288 4.547 -2.130 1.00 91.62 98 GLY A O 1
ATOM 780 N N . ILE A 1 99 ? 0.877 6.700 -2.376 1.00 92.88 99 ILE A N 1
ATOM 781 C CA . ILE A 1 99 ? 2.115 6.471 -3.125 1.00 92.88 99 ILE A CA 1
ATOM 782 C C . ILE A 1 99 ? 3.193 7.307 -2.442 1.00 92.88 99 ILE A C 1
ATOM 784 O O . ILE A 1 99 ? 3.010 8.515 -2.273 1.00 92.88 99 ILE A O 1
ATOM 788 N N . ILE A 1 100 ? 4.285 6.666 -2.036 1.00 91.62 100 ILE A N 1
ATOM 789 C CA . ILE A 1 100 ? 5.424 7.286 -1.354 1.00 91.62 100 ILE A CA 1
ATOM 790 C C . ILE A 1 100 ? 6.530 7.520 -2.385 1.00 91.62 100 ILE A C 1
ATOM 792 O O . ILE A 1 100 ? 6.954 6.580 -3.058 1.00 91.62 100 ILE A O 1
ATOM 796 N N . TYR A 1 101 ? 6.967 8.769 -2.518 1.00 89.38 101 TYR A N 1
ATOM 797 C CA . TYR A 1 101 ? 7.976 9.218 -3.480 1.00 89.38 101 TYR A CA 1
ATOM 798 C C . TYR A 1 101 ? 8.716 10.445 -2.935 1.00 89.38 101 TYR A C 1
ATOM 800 O O . TYR A 1 101 ? 8.160 11.194 -2.130 1.00 89.38 101 TYR A O 1
ATOM 808 N N . ASP A 1 102 ? 9.948 10.665 -3.397 1.00 83.69 102 ASP A N 1
ATOM 809 C CA . ASP A 1 102 ? 10.839 11.691 -2.836 1.00 83.69 102 ASP A CA 1
ATOM 810 C C . ASP A 1 102 ? 10.550 13.097 -3.389 1.00 83.69 102 ASP A C 1
ATOM 812 O O . ASP A 1 102 ? 10.527 14.089 -2.657 1.00 83.69 102 ASP A O 1
ATOM 816 N N . LYS A 1 103 ? 10.304 13.199 -4.700 1.00 80.00 103 LYS A N 1
ATOM 817 C CA . LYS A 1 103 ? 10.195 14.474 -5.435 1.00 80.00 103 LYS A CA 1
ATOM 818 C C . LYS A 1 103 ? 8.787 15.070 -5.379 1.00 80.00 103 LYS A C 1
ATOM 820 O O . LYS A 1 103 ? 8.067 15.111 -6.378 1.00 80.00 103 LYS A O 1
ATOM 825 N N . ILE A 1 104 ? 8.363 15.523 -4.199 1.00 77.88 104 ILE A N 1
ATOM 826 C CA . ILE A 1 104 ? 7.015 16.088 -4.001 1.00 77.88 104 ILE A CA 1
ATOM 827 C C . ILE A 1 104 ? 6.751 17.356 -4.826 1.00 77.88 104 ILE A C 1
ATOM 829 O O . ILE A 1 104 ? 5.626 17.584 -5.271 1.00 77.88 104 ILE A O 1
ATOM 833 N N . ASP A 1 105 ? 7.788 18.150 -5.069 1.00 72.19 105 ASP A N 1
ATOM 834 C CA . ASP A 1 105 ? 7.771 19.410 -5.813 1.00 72.19 105 ASP A CA 1
ATOM 835 C C . ASP A 1 105 ? 7.376 19.236 -7.287 1.00 72.19 105 ASP A C 1
ATOM 837 O O . ASP A 1 105 ? 6.658 20.068 -7.843 1.00 72.19 105 ASP A O 1
ATOM 841 N N . GLN A 1 106 ? 7.792 18.132 -7.908 1.00 70.75 106 GLN A N 1
ATOM 842 C CA . GLN A 1 106 ? 7.562 17.864 -9.331 1.00 70.75 106 GLN A CA 1
ATOM 843 C C . GLN A 1 106 ? 6.160 17.303 -9.598 1.00 70.75 106 GLN A C 1
ATOM 845 O O . GLN A 1 106 ? 5.543 17.602 -10.623 1.00 70.75 106 GLN A O 1
ATOM 850 N N . VAL A 1 107 ? 5.628 16.516 -8.658 1.00 64.88 107 VAL A N 1
ATOM 851 C CA . VAL A 1 107 ? 4.330 15.834 -8.795 1.00 64.88 107 VAL A CA 1
ATOM 852 C C . VAL A 1 107 ? 3.181 16.679 -8.234 1.00 64.88 107 VAL A C 1
ATOM 854 O O . VAL A 1 107 ? 2.051 16.625 -8.731 1.00 64.88 107 VAL A O 1
ATOM 857 N N . SER A 1 108 ? 3.432 17.445 -7.169 1.00 62.72 108 SER A N 1
ATOM 858 C CA . SER A 1 108 ? 2.416 18.223 -6.461 1.00 62.72 108 SER A CA 1
ATOM 859 C C . SER A 1 108 ? 2.316 19.639 -7.024 1.00 62.72 108 SER A C 1
ATOM 861 O O . SER A 1 108 ? 2.788 20.616 -6.445 1.00 62.72 108 SER A O 1
ATOM 863 N N . ARG A 1 109 ? 1.651 19.779 -8.173 1.00 56.22 109 ARG A N 1
ATOM 864 C CA . ARG A 1 109 ? 1.208 21.096 -8.646 1.00 56.22 109 ARG A CA 1
ATOM 865 C C . ARG A 1 109 ? 0.107 21.623 -7.722 1.00 56.22 109 ARG A C 1
ATOM 867 O O . ARG A 1 109 ? -1.049 21.358 -7.996 1.00 56.22 109 ARG A O 1
ATOM 874 N N . LYS A 1 110 ? 0.473 22.332 -6.644 1.00 53.16 110 LYS A N 1
ATOM 875 C CA . LYS A 1 110 ? -0.327 23.279 -5.817 1.00 53.16 110 LYS A CA 1
ATOM 876 C C . LYS A 1 110 ? -1.761 22.902 -5.376 1.00 53.16 110 LYS A C 1
ATOM 878 O O . LYS A 1 110 ? -2.411 23.720 -4.732 1.00 53.16 110 LYS A O 1
ATOM 883 N N . GLU A 1 111 ? -2.263 21.710 -5.658 1.00 57.34 111 GLU A N 1
ATOM 884 C CA . GLU A 1 111 ? -3.572 21.246 -5.214 1.00 57.34 111 GLU A CA 1
ATOM 885 C C . GLU A 1 111 ? -3.430 20.577 -3.849 1.00 57.34 111 GLU A C 1
ATOM 887 O O . GLU A 1 111 ? -2.686 19.607 -3.678 1.00 57.34 111 GLU A O 1
ATOM 892 N N . VAL A 1 112 ? -4.136 21.125 -2.861 1.00 57.25 112 VAL A N 1
ATOM 893 C CA . VAL A 1 112 ? -4.237 20.554 -1.518 1.00 57.25 112 VAL A CA 1
ATOM 894 C C . VAL A 1 112 ? -4.953 19.210 -1.639 1.00 57.25 112 VAL A C 1
ATOM 896 O O . VAL A 1 112 ? -6.165 19.159 -1.824 1.00 57.25 112 VAL A O 1
ATOM 899 N N . LYS A 1 113 ? -4.202 18.110 -1.568 1.00 62.28 113 LYS A N 1
ATOM 900 C CA . LYS A 1 113 ? -4.783 16.767 -1.480 1.00 62.28 113 LYS A CA 1
ATOM 901 C C . LYS A 1 113 ? -5.220 16.539 -0.041 1.00 62.28 113 LYS A C 1
ATOM 903 O O . LYS A 1 113 ? -4.387 16.562 0.864 1.00 62.28 113 LYS A O 1
ATOM 908 N N . GLU A 1 114 ? -6.517 16.352 0.170 1.00 61.62 114 GLU A N 1
ATOM 909 C CA . GLU A 1 114 ? -7.037 15.981 1.483 1.00 61.62 114 GLU A CA 1
ATOM 910 C C . GLU A 1 114 ? -6.568 14.561 1.840 1.00 61.62 114 GLU A C 1
ATOM 912 O O . GLU A 1 114 ? -6.591 13.651 1.010 1.00 61.62 114 GLU A O 1
ATOM 917 N N . SER A 1 115 ? -6.099 14.373 3.075 1.00 69.50 115 SER A N 1
ATOM 918 C CA . SER A 1 115 ? -5.681 13.061 3.571 1.00 69.50 115 SER A CA 1
ATOM 919 C C . SER A 1 115 ? -6.870 12.106 3.598 1.00 69.50 115 SER A C 1
ATOM 921 O O . SER A 1 115 ? -7.900 12.436 4.185 1.00 69.50 115 SER A O 1
ATOM 923 N N . ILE A 1 116 ? -6.699 10.896 3.063 1.00 70.88 116 ILE A N 1
ATOM 924 C CA . ILE A 1 116 ? -7.760 9.878 2.999 1.00 70.88 116 ILE A CA 1
ATOM 925 C C . ILE A 1 116 ? -8.444 9.624 4.354 1.00 70.88 116 ILE A C 1
ATOM 927 O O . ILE A 1 116 ? -9.665 9.564 4.435 1.00 70.88 116 ILE A O 1
ATOM 931 N N . PHE A 1 117 ? -7.669 9.617 5.442 1.00 68.94 117 PHE A N 1
ATOM 932 C CA . PHE A 1 117 ? -8.179 9.437 6.805 1.00 68.94 117 PHE A CA 1
ATOM 933 C C . PHE A 1 117 ? -9.129 10.548 7.268 1.00 68.94 117 PHE A C 1
ATOM 935 O O . PHE A 1 117 ? -10.019 10.310 8.080 1.00 68.94 117 PHE A O 1
ATOM 942 N N . LEU A 1 118 ? -8.926 11.777 6.786 1.00 68.38 118 LEU A N 1
ATOM 943 C CA . LEU A 1 118 ? -9.779 12.909 7.137 1.00 68.38 118 LEU A CA 1
ATOM 944 C C . LEU A 1 118 ? -11.092 12.869 6.347 1.00 68.38 118 LEU A C 1
ATOM 946 O O . LEU A 1 118 ? -12.136 13.249 6.875 1.00 68.38 118 LEU A O 1
ATOM 950 N N . VAL A 1 119 ? -11.024 12.404 5.096 1.00 66.88 119 VAL A N 1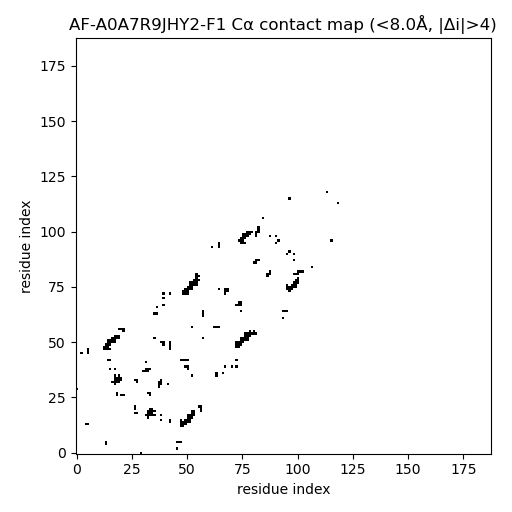
ATOM 951 C CA . VAL A 1 119 ? -12.179 12.261 4.203 1.00 66.88 119 VAL A CA 1
ATOM 952 C C . VAL A 1 119 ? -13.130 11.198 4.748 1.00 66.88 119 VAL A C 1
ATOM 954 O O . VAL A 1 119 ? -14.294 11.505 4.988 1.00 66.88 119 VAL A O 1
ATOM 957 N N . GLU A 1 120 ? -12.619 10.006 5.062 1.00 69.19 120 GLU A N 1
ATOM 958 C CA . GLU A 1 120 ? -13.424 8.896 5.588 1.00 69.19 120 GLU A CA 1
ATOM 959 C C . GLU A 1 120 ? -14.091 9.255 6.929 1.00 69.19 120 GLU A C 1
ATOM 961 O O . GLU A 1 120 ? -15.294 9.070 7.113 1.00 69.19 120 GLU A O 1
ATOM 966 N N . ALA A 1 121 ? -13.347 9.879 7.851 1.00 71.62 121 ALA A N 1
ATOM 967 C CA . ALA A 1 121 ? -13.904 10.333 9.125 1.00 71.62 121 ALA A CA 1
ATOM 968 C C . ALA A 1 121 ? -15.015 11.386 8.945 1.00 71.62 121 ALA A C 1
ATOM 970 O O . ALA A 1 121 ? -16.004 11.384 9.681 1.00 71.62 121 ALA A O 1
ATOM 971 N N . ARG A 1 122 ? -14.872 12.291 7.968 1.00 70.81 122 ARG A N 1
ATOM 972 C CA . ARG A 1 122 ? -15.878 13.314 7.650 1.00 70.81 122 ARG A CA 1
ATOM 973 C C . ARG A 1 122 ? -17.124 12.708 7.012 1.00 70.81 122 ARG A C 1
ATOM 975 O O . ARG A 1 122 ? -18.230 13.169 7.294 1.00 70.81 122 ARG A O 1
ATOM 982 N N . GLU A 1 123 ? -16.956 11.712 6.151 1.00 72.88 123 GLU A N 1
ATOM 983 C CA . GLU A 1 123 ? -18.061 10.982 5.531 1.00 72.88 123 GLU A CA 1
ATOM 984 C C . GLU A 1 123 ? -18.859 10.209 6.579 1.00 72.88 123 GLU A C 1
ATOM 986 O O . GLU A 1 123 ? -20.066 10.431 6.685 1.00 72.88 123 GLU A O 1
ATOM 991 N N . ALA A 1 124 ? -18.185 9.458 7.453 1.00 75.06 124 ALA A N 1
ATOM 992 C CA . ALA A 1 124 ? -18.821 8.763 8.570 1.00 75.06 124 ALA A CA 1
ATOM 993 C C . ALA A 1 124 ? -19.591 9.727 9.496 1.00 75.06 124 ALA A C 1
ATOM 995 O O . ALA A 1 124 ? -20.736 9.466 9.869 1.00 75.06 124 ALA A O 1
ATOM 996 N N . GLN A 1 125 ? -19.010 10.889 9.828 1.00 70.62 125 GLN A N 1
ATOM 997 C CA . GLN A 1 125 ? -19.702 11.916 10.621 1.00 70.62 125 GLN A CA 1
ATOM 998 C C . GLN A 1 125 ? -20.940 12.477 9.910 1.00 70.62 125 GLN A C 1
ATOM 1000 O O . GLN A 1 125 ? -21.968 12.709 10.548 1.00 70.62 125 GLN A O 1
ATOM 1005 N N . ARG A 1 126 ? -20.862 12.697 8.592 1.00 73.75 126 ARG A N 1
ATOM 1006 C CA . ARG A 1 126 ? -21.988 13.196 7.795 1.00 73.75 126 ARG A CA 1
ATOM 1007 C C . ARG A 1 126 ? -23.119 12.169 7.717 1.00 73.75 126 ARG A C 1
ATOM 1009 O O . ARG A 1 126 ? -24.280 12.564 7.758 1.00 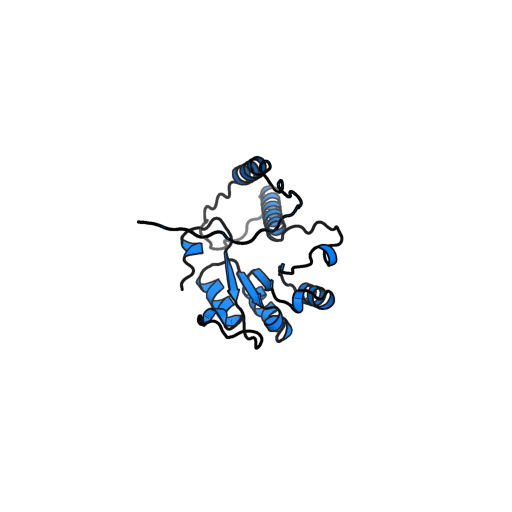73.75 126 ARG A O 1
ATOM 1016 N N . GLU A 1 127 ? -22.804 10.884 7.601 1.00 78.75 127 GLU A N 1
ATOM 1017 C CA . GLU A 1 127 ? -23.804 9.811 7.604 1.00 78.75 127 GLU A CA 1
ATOM 1018 C C . GLU A 1 127 ? -24.522 9.710 8.950 1.00 78.75 127 GLU A C 1
ATOM 1020 O O . GLU A 1 127 ? -25.752 9.726 8.979 1.00 78.75 127 GLU A O 1
ATOM 1025 N N . LEU A 1 128 ? -23.784 9.738 10.066 1.00 77.38 128 LEU A N 1
ATOM 1026 C CA . LEU A 1 128 ? -24.380 9.800 11.406 1.00 77.38 128 LEU A CA 1
ATOM 1027 C C . LEU A 1 128 ? -25.310 11.009 11.578 1.00 77.38 128 LEU A C 1
ATOM 1029 O O . LEU A 1 128 ? -26.396 10.875 12.141 1.00 77.38 128 LEU A O 1
ATOM 1033 N N . MET A 1 129 ? -24.911 12.182 11.077 1.00 75.06 129 MET A N 1
ATOM 1034 C CA . MET A 1 129 ? -25.719 13.399 11.186 1.00 75.06 129 MET A CA 1
ATOM 1035 C C . MET A 1 129 ? -27.028 13.303 10.387 1.00 75.06 129 MET A C 1
ATOM 1037 O O . MET A 1 129 ? -28.065 13.735 10.879 1.00 75.06 129 MET A O 1
ATOM 1041 N N . LYS A 1 130 ? -27.008 12.664 9.208 1.00 76.44 130 LYS A N 1
ATOM 1042 C CA . LYS A 1 130 ? -28.218 12.401 8.407 1.00 76.44 130 LYS A CA 1
ATOM 1043 C C . LYS A 1 130 ? -29.175 11.417 9.085 1.00 76.44 130 LYS A C 1
ATOM 1045 O O . LYS A 1 130 ? -30.386 11.582 8.980 1.00 76.44 130 LYS A O 1
ATOM 1050 N N . VAL A 1 131 ? -28.644 10.404 9.773 1.00 76.12 131 VAL A N 1
ATOM 1051 C CA . VAL A 1 131 ? -29.456 9.430 10.524 1.00 76.12 131 VAL A CA 1
ATOM 1052 C C . VAL A 1 131 ? -30.114 10.087 11.742 1.00 76.12 131 VAL A C 1
ATOM 1054 O O . VAL A 1 131 ? -31.267 9.799 12.048 1.00 76.12 131 VAL A O 1
ATOM 1057 N N . ALA A 1 132 ? -29.423 11.017 12.407 1.00 69.56 132 ALA A N 1
ATOM 1058 C CA . ALA A 1 132 ? -29.980 11.762 13.537 1.00 69.56 132 ALA A CA 1
ATOM 1059 C C . ALA A 1 132 ? -31.111 12.732 13.136 1.00 69.56 132 ALA A C 1
ATOM 1061 O O . ALA A 1 132 ? -31.968 13.045 13.960 1.00 69.56 132 ALA A O 1
ATOM 1062 N N . GLU A 1 133 ? -31.120 13.202 11.886 1.00 64.44 133 GLU A N 1
ATOM 1063 C CA . GLU A 1 133 ? -32.106 14.159 11.371 1.00 64.44 133 GLU A CA 1
ATOM 1064 C C . GLU A 1 133 ? -33.448 13.496 10.989 1.00 64.44 133 GLU A C 1
ATOM 1066 O O . GLU A 1 133 ? -34.481 14.160 11.023 1.00 64.44 133 GLU A O 1
ATOM 1071 N N . ASN A 1 134 ? -33.469 12.181 10.720 1.00 59.34 134 ASN A N 1
ATOM 1072 C CA . ASN A 1 134 ? -34.672 11.429 10.328 1.00 59.34 134 ASN A CA 1
ATOM 1073 C C . ASN A 1 134 ? -34.868 10.153 11.180 1.00 59.34 134 ASN A C 1
ATOM 1075 O O . ASN A 1 134 ? -34.489 9.063 10.753 1.00 59.34 134 ASN A O 1
ATOM 1079 N N . PRO A 1 135 ? -35.493 10.237 12.369 1.00 54.94 135 PRO A N 1
ATOM 1080 C CA . PRO A 1 135 ? -35.621 9.099 13.286 1.00 54.94 135 PRO A CA 1
ATOM 1081 C C . PRO A 1 135 ? -36.673 8.037 12.896 1.00 54.94 135 PRO A C 1
ATOM 1083 O O . PRO A 1 135 ? -36.952 7.155 13.707 1.00 54.94 135 PRO A O 1
ATOM 1086 N N . SER A 1 136 ? -37.298 8.098 11.712 1.00 55.47 136 SER A N 1
ATOM 1087 C CA . SER A 1 136 ? -38.482 7.275 11.402 1.00 55.47 136 SER A CA 1
ATOM 1088 C C . SER A 1 136 ? -38.259 5.983 10.610 1.00 55.47 136 SER A C 1
ATOM 1090 O O . SER A 1 136 ? -39.243 5.285 10.403 1.00 55.47 136 SER A O 1
ATOM 1092 N N . ASP A 1 137 ? -37.038 5.598 10.232 1.00 44.59 137 ASP A N 1
ATOM 1093 C CA . ASP A 1 137 ? -36.806 4.289 9.596 1.00 44.59 137 ASP A CA 1
ATOM 1094 C C . ASP A 1 137 ? -35.793 3.452 10.386 1.00 44.59 137 ASP A C 1
ATOM 1096 O O . ASP A 1 137 ? -34.581 3.646 10.315 1.00 44.59 137 ASP A O 1
ATOM 1100 N N . THR A 1 138 ? -36.303 2.476 11.139 1.00 50.69 138 THR A N 1
ATOM 1101 C CA . THR A 1 138 ? -35.520 1.292 11.523 1.00 50.69 138 THR A CA 1
ATOM 1102 C C . THR A 1 138 ? -35.803 0.193 10.506 1.00 50.69 138 THR A C 1
ATOM 1104 O O . THR A 1 138 ? -36.969 -0.113 10.251 1.00 50.69 138 THR A O 1
ATOM 1107 N N . PRO A 1 139 ? -34.756 -0.441 9.949 1.00 45.12 139 PRO A N 1
ATOM 1108 C CA . PRO A 1 139 ? -34.680 -1.882 10.170 1.00 45.12 139 PRO A CA 1
ATOM 1109 C C . PRO A 1 139 ? -33.247 -2.451 10.344 1.00 45.12 139 PRO A C 1
ATOM 1111 O O . PRO A 1 139 ? -32.314 -2.126 9.621 1.00 45.12 139 PRO A O 1
ATOM 1114 N N . VAL A 1 140 ? -33.175 -3.394 11.293 1.00 39.78 140 VAL A N 1
ATOM 1115 C CA . VAL A 1 140 ? -32.270 -4.552 11.495 1.00 39.78 140 VAL A CA 1
ATOM 1116 C C . VAL A 1 140 ? -30.762 -4.383 11.784 1.00 39.78 140 VAL A C 1
ATOM 1118 O O . VAL A 1 140 ? -29.936 -4.077 10.935 1.00 39.78 140 VAL A O 1
ATOM 1121 N N . THR A 1 141 ? -30.444 -4.768 13.025 1.00 45.56 141 THR A N 1
ATOM 1122 C CA . THR A 1 141 ? -29.223 -5.344 13.612 1.00 45.56 141 THR A CA 1
ATOM 1123 C C . THR A 1 141 ? -28.083 -5.739 12.659 1.00 45.56 141 THR A C 1
ATOM 1125 O O . THR A 1 141 ? -28.159 -6.765 11.984 1.00 45.56 141 THR A O 1
ATOM 1128 N N . SER A 1 142 ? -26.943 -5.042 12.759 1.00 37.06 142 SER A N 1
ATOM 1129 C CA . SER A 1 142 ? -25.623 -5.633 12.509 1.00 37.06 142 SER A CA 1
ATOM 1130 C C . SER A 1 142 ? -24.914 -5.877 13.846 1.00 37.06 142 SER A C 1
ATOM 1132 O O . SER A 1 142 ? -24.870 -5.034 14.743 1.00 37.06 142 SER A O 1
ATOM 1134 N N . VAL A 1 143 ? -24.448 -7.110 14.016 1.00 38.69 143 VAL A N 1
ATOM 1135 C CA . VAL A 1 143 ? -23.863 -7.644 15.246 1.00 38.69 143 VAL A CA 1
ATOM 1136 C C . VAL A 1 143 ? -22.410 -7.181 15.344 1.00 38.69 143 VAL A C 1
ATOM 1138 O O . VAL A 1 143 ? -21.512 -7.872 14.880 1.00 38.69 143 VAL A O 1
ATOM 1141 N N . PHE A 1 144 ? -22.165 -6.032 15.967 1.00 33.69 144 PHE A N 1
ATOM 1142 C CA . PHE A 1 144 ? -20.852 -5.706 16.525 1.00 33.69 144 PHE A CA 1
ATOM 1143 C C . PHE A 1 144 ? -21.047 -5.089 17.914 1.00 33.69 144 PHE A C 1
ATOM 1145 O O . PHE A 1 144 ? -21.808 -4.128 18.044 1.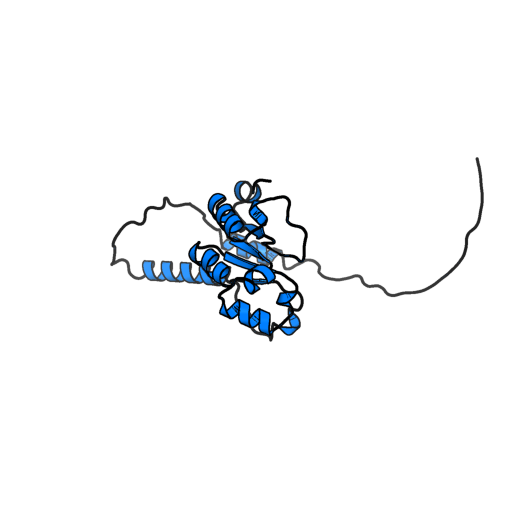00 33.69 144 PHE A O 1
ATOM 1152 N N . PRO A 1 145 ? -20.416 -5.626 18.977 1.00 39.72 145 PRO A N 1
ATOM 1153 C CA . PRO A 1 145 ? -20.466 -4.978 20.280 1.00 39.72 145 PRO A CA 1
ATOM 1154 C C . PRO A 1 145 ? -19.803 -3.593 20.182 1.00 39.72 145 PRO A C 1
ATOM 1156 O O . PRO A 1 145 ? -18.800 -3.448 19.477 1.00 39.72 145 PRO A O 1
ATOM 1159 N N . PRO A 1 146 ? -20.336 -2.568 20.870 1.00 36.97 146 PRO A N 1
ATOM 1160 C CA . PRO A 1 146 ? -19.821 -1.212 20.767 1.00 36.97 146 PRO A CA 1
ATOM 1161 C C . PRO A 1 146 ? -18.419 -1.157 21.380 1.00 36.97 146 PRO A C 1
ATOM 1163 O O . PRO A 1 146 ? -18.244 -1.223 22.597 1.00 36.97 146 PRO A O 1
ATOM 1166 N N . MET A 1 147 ? -17.397 -1.035 20.532 1.00 38.22 147 MET A N 1
ATOM 1167 C CA . MET A 1 147 ? -16.071 -0.632 20.983 1.00 38.22 147 MET A CA 1
ATOM 1168 C C . MET A 1 147 ? -16.119 0.867 21.265 1.00 38.22 147 MET A C 1
ATOM 1170 O O . MET A 1 147 ? -16.105 1.685 20.348 1.00 38.22 147 MET A O 1
ATOM 1174 N N . ASN A 1 148 ? -16.194 1.216 22.551 1.00 41.16 148 ASN A N 1
ATOM 1175 C CA . ASN A 1 148 ? -16.128 2.586 23.053 1.00 41.16 148 ASN A CA 1
ATOM 1176 C C . ASN A 1 148 ? -14.740 3.197 22.789 1.00 41.16 148 ASN A C 1
ATOM 1178 O O . ASN A 1 148 ? -13.935 3.368 23.703 1.00 41.16 148 ASN A O 1
ATOM 1182 N N . TYR A 1 149 ? -14.450 3.550 21.539 1.00 43.59 149 TYR A N 1
ATOM 1183 C CA . TYR A 1 149 ? -13.395 4.500 21.213 1.00 43.59 149 TYR A CA 1
ATOM 1184 C C . TYR A 1 149 ? -14.009 5.892 21.144 1.00 43.59 149 TYR A C 1
ATOM 1186 O O . TYR A 1 149 ? -14.349 6.397 20.079 1.00 43.59 149 TYR A O 1
ATOM 1194 N N . THR A 1 150 ? -14.130 6.550 22.296 1.00 42.56 150 THR A N 1
ATOM 1195 C CA . THR A 1 150 ? -14.289 8.005 22.314 1.00 42.56 150 THR A CA 1
ATOM 1196 C C . THR A 1 150 ? -12.969 8.623 21.861 1.00 42.56 150 THR A C 1
ATOM 1198 O O . THR A 1 150 ? -12.073 8.884 22.667 1.00 42.56 150 THR A O 1
ATOM 1201 N N . PHE A 1 151 ? -12.814 8.817 20.553 1.00 46.84 151 PHE A N 1
ATOM 1202 C CA . PHE A 1 151 ? -11.725 9.613 20.008 1.00 46.84 151 PHE A CA 1
ATOM 1203 C C . PHE A 1 151 ? -12.028 11.080 20.326 1.00 46.84 151 PHE A C 1
ATOM 1205 O O . PHE A 1 151 ? -12.884 11.704 19.701 1.00 46.84 151 PHE A O 1
ATOM 1212 N N . ASN A 1 152 ? -11.389 11.610 21.371 1.00 57.41 152 ASN A N 1
ATOM 1213 C CA . ASN A 1 152 ? -11.598 12.986 21.807 1.00 57.41 152 ASN A CA 1
ATOM 1214 C C . ASN A 1 152 ? -10.987 13.950 20.775 1.00 57.41 152 ASN A C 1
ATOM 1216 O O . ASN A 1 152 ? -9.788 14.239 20.784 1.00 57.41 152 ASN A O 1
ATOM 1220 N N . LEU A 1 153 ? -11.844 14.414 19.866 1.00 50.91 153 LEU A N 1
ATOM 1221 C CA . LEU A 1 153 ? -11.508 15.325 18.776 1.00 50.91 153 LEU A CA 1
ATOM 1222 C C . LEU A 1 153 ? -11.021 16.691 19.291 1.00 50.91 153 LEU A C 1
ATOM 1224 O O . LEU A 1 153 ? -10.203 17.341 18.641 1.00 50.91 153 LEU A O 1
ATOM 1228 N N . GLU A 1 154 ? -11.474 17.091 20.479 1.00 54.00 154 GLU A N 1
ATOM 1229 C CA . GLU A 1 154 ? -11.074 18.331 21.146 1.00 54.00 154 GLU A CA 1
ATOM 1230 C C . GLU A 1 154 ? -9.610 18.250 21.605 1.00 54.00 154 GLU A C 1
ATOM 1232 O O . GLU A 1 154 ? -8.806 19.123 21.284 1.00 54.00 154 GLU A O 1
ATOM 1237 N N . ALA A 1 155 ? -9.216 17.131 22.224 1.00 62.31 155 ALA A N 1
ATOM 1238 C CA . ALA A 1 155 ? -7.839 16.901 22.670 1.00 62.31 155 ALA A CA 1
ATOM 1239 C C . ALA A 1 155 ? -6.834 16.840 21.501 1.00 62.31 155 ALA A C 1
ATOM 1241 O O . ALA A 1 155 ? -5.687 17.281 21.624 1.00 62.31 155 ALA A O 1
ATOM 1242 N N . ALA A 1 156 ? -7.260 16.314 20.346 1.00 58.00 156 ALA A N 1
ATOM 1243 C CA . ALA A 1 156 ? -6.446 16.302 19.131 1.00 58.00 156 ALA A CA 1
ATOM 1244 C C . ALA A 1 156 ? -6.250 17.717 18.557 1.00 58.00 156 ALA A C 1
ATOM 1246 O O . ALA A 1 156 ? -5.145 18.067 18.139 1.00 58.00 156 ALA A O 1
ATOM 1247 N N . ARG A 1 157 ? -7.298 18.554 18.588 1.00 53.19 157 ARG A N 1
ATOM 1248 C CA . ARG A 1 157 ? -7.230 19.962 18.166 1.00 53.19 157 ARG A CA 1
ATOM 1249 C C . ARG A 1 157 ? -6.366 20.807 19.097 1.00 53.19 157 ARG A C 1
ATOM 1251 O O . ARG A 1 157 ? -5.636 21.668 18.614 1.00 53.19 157 ARG A O 1
ATOM 1258 N N . GLU A 1 158 ? -6.412 20.559 20.402 1.00 57.25 158 GLU A N 1
ATOM 1259 C CA . GLU A 1 158 ? -5.565 21.263 21.371 1.00 57.25 158 GLU A CA 1
ATOM 1260 C C . GLU A 1 158 ? -4.083 20.890 21.237 1.00 57.25 158 GLU A C 1
ATOM 1262 O O . GLU A 1 158 ? -3.242 21.786 21.257 1.00 57.25 158 GLU A O 1
ATOM 1267 N N . SER A 1 159 ? -3.754 19.614 20.989 1.00 56.34 159 SER A N 1
ATOM 1268 C CA . SER A 1 159 ? -2.363 19.191 20.720 1.00 56.34 159 SER A CA 1
ATOM 1269 C C . SER A 1 159 ? -1.775 19.811 19.447 1.00 56.34 159 SER A C 1
ATOM 1271 O O . SER A 1 159 ? -0.586 20.109 19.391 1.00 56.34 159 SER A O 1
ATOM 1273 N N . LEU A 1 160 ? -2.596 20.041 18.417 1.00 56.09 160 LEU A N 1
ATOM 1274 C CA . LEU A 1 160 ? -2.144 20.709 17.191 1.00 56.09 160 LEU A CA 1
ATOM 1275 C C . LEU A 1 160 ? -1.897 22.209 17.391 1.00 56.09 160 LEU A C 1
ATOM 1277 O O . LEU A 1 160 ? -1.031 22.778 16.732 1.00 56.09 160 LEU A O 1
ATOM 1281 N N . LYS A 1 161 ? -2.624 22.853 18.310 1.00 50.94 161 LYS A N 1
ATOM 1282 C CA . LYS A 1 161 ? -2.397 24.264 18.653 1.00 50.94 161 LYS A CA 1
ATOM 1283 C C . LYS A 1 161 ? -1.122 24.455 19.475 1.00 50.94 161 LYS A C 1
ATOM 1285 O O . LYS A 1 161 ? -0.458 25.472 19.309 1.00 50.94 161 LYS A O 1
ATOM 1290 N N . THR A 1 162 ? -0.753 23.487 20.315 1.00 48.50 162 THR A N 1
ATOM 1291 C CA . THR A 1 162 ? 0.463 23.553 21.143 1.00 48.50 162 THR A CA 1
ATOM 1292 C C . THR A 1 162 ? 1.749 23.177 20.402 1.00 48.50 162 THR A C 1
ATOM 1294 O O . THR A 1 162 ? 2.818 23.601 20.830 1.00 48.50 162 THR A O 1
ATOM 1297 N N . MET A 1 163 ? 1.684 22.459 19.271 1.00 40.62 163 MET A N 1
ATOM 1298 C CA . MET A 1 163 ? 2.873 22.124 18.460 1.00 40.62 163 MET A CA 1
ATOM 1299 C C . MET A 1 163 ? 3.321 23.224 17.480 1.00 40.62 163 MET A C 1
ATOM 1301 O O . MET A 1 163 ? 4.400 23.108 16.903 1.00 40.62 163 MET A O 1
ATOM 1305 N N . SER A 1 164 ? 2.560 24.310 17.302 1.00 43.72 164 SER A N 1
ATOM 1306 C CA . SER A 1 164 ? 2.912 25.386 16.353 1.00 43.72 164 SER A CA 1
ATOM 1307 C C . SER A 1 164 ? 4.001 26.359 16.830 1.00 43.72 164 SER A C 1
ATOM 1309 O O . SER A 1 164 ? 4.259 27.356 16.161 1.00 43.72 164 SER A O 1
ATOM 1311 N N . THR A 1 165 ? 4.693 26.087 17.937 1.00 44.09 165 THR A N 1
A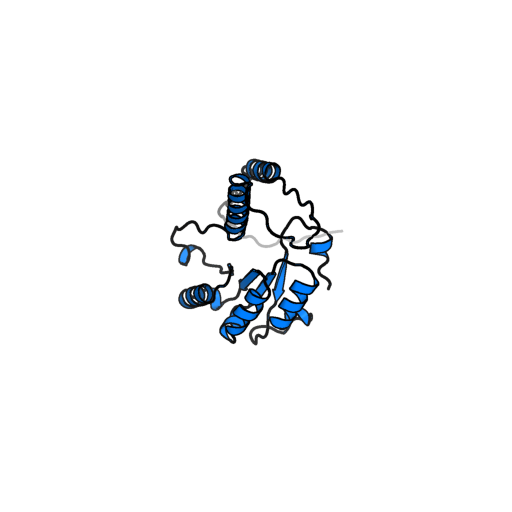TOM 1312 C CA . THR A 1 165 ? 5.837 26.902 18.375 1.00 44.09 165 THR A CA 1
ATOM 1313 C C . THR A 1 165 ? 6.965 26.051 18.958 1.00 44.09 165 THR A C 1
ATOM 1315 O O . THR A 1 165 ? 7.108 25.994 20.174 1.00 44.09 165 THR A O 1
ATOM 1318 N N . SER A 1 166 ? 7.793 25.429 18.109 1.00 34.50 166 SER A N 1
ATOM 1319 C CA . SER A 1 166 ? 9.264 25.503 18.242 1.00 34.50 166 SER A CA 1
ATOM 1320 C C . SER A 1 166 ? 10.032 24.769 17.125 1.00 34.50 166 SER A C 1
ATOM 1322 O O . SER A 1 166 ? 9.937 23.561 16.935 1.00 34.50 166 SER A O 1
ATOM 1324 N N . SER A 1 167 ? 10.844 25.573 16.427 1.00 36.75 167 SER A N 1
ATOM 1325 C CA . SER A 1 167 ? 12.112 25.267 15.742 1.00 36.75 167 SER A CA 1
ATOM 1326 C C . SER A 1 167 ? 12.154 24.237 14.601 1.00 36.75 167 SER A C 1
ATOM 1328 O O . SER A 1 167 ? 12.566 23.096 14.790 1.00 36.75 167 SER A O 1
ATOM 1330 N N . PHE A 1 168 ? 11.937 24.723 13.373 1.00 30.41 168 PHE A N 1
ATOM 1331 C CA . PHE A 1 168 ? 12.796 24.371 12.236 1.00 30.41 168 PHE A CA 1
ATOM 1332 C C . PHE A 1 168 ? 13.662 25.598 11.885 1.00 30.41 168 PHE A C 1
ATOM 1334 O O . PHE A 1 168 ? 13.131 26.689 11.704 1.00 30.41 168 PHE A O 1
ATOM 1341 N N . LEU A 1 169 ? 14.977 25.370 11.789 1.00 31.58 169 LEU A N 1
ATOM 1342 C CA . LEU A 1 169 ? 16.052 26.244 11.289 1.00 31.58 169 LEU A CA 1
ATOM 1343 C C . LEU A 1 169 ? 16.424 27.524 12.068 1.00 31.58 169 LEU A C 1
ATOM 1345 O O . LEU A 1 169 ? 15.889 28.601 11.824 1.00 31.58 169 LEU A O 1
ATOM 1349 N N . SER A 1 170 ? 17.528 27.433 12.814 1.00 30.70 170 SER A N 1
ATOM 1350 C CA . SER A 1 170 ? 18.637 28.396 12.711 1.00 30.70 170 SER A CA 1
ATOM 1351 C C . SER A 1 170 ? 19.927 27.768 13.250 1.00 30.70 170 SER A C 1
ATOM 1353 O O . SER A 1 170 ? 20.052 27.595 14.456 1.00 30.70 170 SER A O 1
ATOM 1355 N N . ASP A 1 171 ? 20.837 27.371 12.357 1.00 30.80 171 ASP A N 1
ATOM 1356 C CA . ASP A 1 171 ? 22.267 27.716 12.446 1.00 30.80 171 ASP A CA 1
ATOM 1357 C C . ASP A 1 171 ? 23.039 27.064 11.287 1.00 30.80 171 ASP A C 1
ATOM 1359 O O . ASP A 1 171 ? 23.603 25.977 11.384 1.00 30.80 171 ASP A O 1
ATOM 1363 N N . VAL A 1 172 ? 23.054 27.777 10.160 1.00 32.34 172 VAL A N 1
ATOM 1364 C CA . VAL A 1 172 ? 24.168 27.751 9.209 1.00 32.34 172 VAL A CA 1
ATOM 1365 C C . VAL A 1 172 ? 25.044 28.951 9.568 1.00 32.34 172 VAL A C 1
ATOM 1367 O O . VAL A 1 172 ? 24.543 30.075 9.601 1.00 32.34 172 VAL A O 1
ATOM 1370 N N . ARG A 1 173 ? 26.341 28.740 9.810 1.00 31.78 173 ARG A N 1
ATOM 1371 C CA . ARG A 1 173 ? 27.358 29.802 9.714 1.00 31.78 173 ARG A CA 1
ATOM 1372 C C . ARG A 1 173 ? 28.417 29.403 8.678 1.00 31.78 173 ARG A C 1
ATOM 1374 O O . ARG A 1 173 ? 28.749 28.220 8.628 1.00 31.78 173 ARG A O 1
ATOM 1381 N N . PRO A 1 174 ? 28.919 30.350 7.864 1.00 34.44 174 PRO A N 1
ATOM 1382 C CA . PRO A 1 174 ? 29.900 30.077 6.818 1.00 34.44 174 PRO A CA 1
ATOM 1383 C C . PRO A 1 174 ? 31.365 30.200 7.293 1.00 34.44 174 PRO A C 1
ATOM 1385 O O . PRO A 1 174 ? 31.650 30.899 8.263 1.00 34.44 174 PRO A O 1
ATOM 1388 N N . ASP A 1 175 ? 32.219 29.486 6.550 1.00 35.25 175 ASP A N 1
ATOM 1389 C CA . ASP A 1 175 ? 33.692 29.423 6.403 1.00 35.25 175 ASP A CA 1
ATOM 1390 C C . ASP A 1 175 ? 34.624 30.483 7.024 1.00 35.25 175 ASP A C 1
ATOM 1392 O O . ASP A 1 175 ? 34.362 31.679 6.919 1.00 35.25 175 ASP A O 1
ATOM 1396 N N . SER A 1 176 ? 35.807 30.018 7.483 1.00 33.28 176 SER A N 1
ATOM 1397 C CA . SER A 1 176 ? 37.128 30.376 6.897 1.00 33.28 176 SER A CA 1
ATOM 1398 C C . SER A 1 176 ? 38.334 29.768 7.661 1.00 33.28 176 SER A C 1
ATOM 1400 O O . SER A 1 176 ? 38.477 29.999 8.860 1.00 33.28 176 SER A O 1
ATOM 1402 N N . ASP A 1 177 ? 39.189 29.044 6.924 1.00 34.78 177 ASP A N 1
ATOM 1403 C CA . ASP A 1 177 ? 40.671 28.961 6.925 1.00 34.78 177 ASP A CA 1
ATOM 1404 C C . ASP A 1 177 ? 41.515 28.858 8.225 1.00 34.78 177 ASP A C 1
ATOM 1406 O O . ASP A 1 177 ? 41.573 29.798 9.010 1.00 34.78 177 ASP A O 1
ATOM 1410 N N . GLN A 1 178 ? 42.328 27.787 8.359 1.00 35.75 178 GLN A N 1
ATOM 1411 C CA . GLN A 1 178 ? 43.813 27.819 8.229 1.00 35.75 178 GLN A CA 1
ATOM 1412 C C . GLN A 1 178 ? 44.526 26.511 8.657 1.00 35.75 178 GLN A C 1
ATOM 1414 O O . GLN A 1 178 ? 44.285 25.952 9.724 1.00 35.75 178 GLN A O 1
ATOM 1419 N N . GLU A 1 179 ? 45.472 26.077 7.815 1.00 35.75 179 GLU A N 1
ATOM 1420 C CA . GLU A 1 179 ? 46.528 25.079 8.059 1.00 35.75 179 GLU A CA 1
ATOM 1421 C C . GLU A 1 179 ? 47.466 25.438 9.231 1.00 35.75 179 GLU A C 1
ATOM 1423 O O . GLU A 1 179 ? 48.002 26.545 9.249 1.00 35.75 179 GLU A O 1
ATOM 1428 N N . HIS A 1 180 ? 47.846 24.461 10.072 1.00 34.00 180 HIS A N 1
ATOM 1429 C CA . HIS A 1 180 ? 49.267 24.182 10.360 1.00 34.00 180 HIS A CA 1
ATOM 1430 C C . HIS A 1 180 ? 49.510 22.827 11.058 1.00 34.00 180 HIS A C 1
ATOM 1432 O O . HIS A 1 180 ? 48.696 22.338 11.836 1.00 34.00 180 HIS A O 1
ATOM 1438 N N . ALA A 1 181 ? 50.655 22.233 10.716 1.00 40.66 181 ALA A N 1
ATOM 1439 C CA . ALA A 1 181 ? 51.141 20.886 11.027 1.00 40.66 181 ALA A CA 1
ATOM 1440 C C . ALA A 1 181 ? 51.674 20.727 12.489 1.00 40.66 181 ALA A C 1
ATOM 1442 O O . ALA A 1 181 ? 51.616 21.680 13.265 1.00 40.66 181 ALA A O 1
ATOM 1443 N N . PRO A 1 182 ? 52.165 19.534 12.906 1.00 48.31 182 PRO A N 1
ATOM 1444 C CA . PRO A 1 182 ? 52.185 19.092 14.303 1.00 48.31 182 PRO A CA 1
ATOM 1445 C C . PRO A 1 182 ? 53.445 19.505 15.079 1.00 48.31 182 PRO A C 1
ATOM 1447 O O . PRO A 1 182 ? 54.529 19.630 14.512 1.00 48.31 182 PRO A O 1
ATOM 1450 N N . SER A 1 183 ? 53.326 19.597 16.407 1.00 43.16 183 SER A N 1
ATOM 1451 C CA . SER A 1 183 ? 54.467 19.702 17.323 1.00 43.16 183 SER A CA 1
ATOM 1452 C C . SER A 1 183 ? 54.429 18.626 18.410 1.00 43.16 183 SER A C 1
ATOM 1454 O O . SER A 1 183 ? 53.429 18.431 19.097 1.00 43.16 183 SER A O 1
ATOM 1456 N N . SER A 1 184 ? 55.569 17.959 18.536 1.00 42.53 184 SER A N 1
ATOM 1457 C CA . SER A 1 184 ? 55.987 16.963 19.518 1.00 42.53 184 SER A CA 1
ATOM 1458 C C . SER A 1 184 ? 56.111 17.479 20.957 1.00 42.53 184 SER A C 1
ATOM 1460 O O . SER A 1 184 ? 56.452 18.643 21.159 1.00 42.53 184 SER A O 1
ATOM 1462 N N . ASN A 1 185 ? 55.958 16.547 21.912 1.00 40.72 185 ASN A N 1
ATOM 1463 C CA . ASN A 1 185 ? 56.685 16.332 23.191 1.00 40.72 185 ASN A CA 1
ATOM 1464 C C . ASN A 1 185 ? 55.681 15.804 24.241 1.00 40.72 185 ASN A C 1
ATOM 1466 O O . ASN A 1 185 ? 54.615 16.382 24.404 1.00 40.72 185 ASN A O 1
ATOM 1470 N N . GLY A 1 186 ? 55.862 14.620 24.848 1.00 37.09 186 GLY A N 1
ATOM 1471 C CA . GLY A 1 186 ? 56.861 14.330 25.895 1.00 37.09 186 GLY A CA 1
ATOM 1472 C C . GLY A 1 186 ? 56.411 15.019 27.196 1.00 37.09 186 GLY A C 1
ATOM 1473 O O . GLY A 1 186 ? 56.250 16.228 27.188 1.00 37.09 186 GLY A O 1
ATOM 1474 N N . ASN A 1 187 ? 56.191 14.384 28.345 1.00 38.28 187 ASN A N 1
ATOM 1475 C CA . ASN A 1 187 ? 56.908 13.270 28.952 1.00 38.28 187 ASN A CA 1
ATOM 1476 C C . ASN A 1 187 ? 56.216 12.880 30.281 1.00 38.28 187 ASN A C 1
ATOM 1478 O O . ASN A 1 187 ? 55.497 13.706 30.846 1.00 38.28 187 ASN A O 1
ATOM 1482 N N . SER A 1 188 ? 56.628 11.713 30.795 1.00 40.44 188 SER A N 1
ATOM 1483 C CA . SER A 1 188 ? 56.612 11.255 32.202 1.00 40.44 188 SER A CA 1
ATOM 1484 C C . SER A 1 188 ? 55.336 10.635 32.766 1.00 40.44 188 SER A C 1
ATOM 1486 O O . SER A 1 188 ? 54.332 11.350 32.953 1.00 40.44 188 SER A O 1
#

pLDDT: mean 72.15, std 22.03, range [30.41, 96.44]

Nearest PDB structures (foldseek):
  6xeh-assembly1_A  TM=4.411E-01  e=2.029E-01  synthetic construct
  1wxj-assembly1_A  TM=6.267E-01  e=9.722E-01  Thermus thermophilus HB8
  1tqj-assembly1_B  TM=5.429E-01  e=1.535E+00  Synechocystis sp.
  1ujp-assembly1_A  TM=6.059E-01  e=1.438E+00  Thermus thermophilus HB8
  6e9p-assembly2_C  TM=5.500E-01  e=5.665E+00  Mycobacterium tuberculosis H37Rv

Organism: Timema californicum (NCBI:txid61474)

Secondary structure (DSSP, 8-state):
---HHHHH--SS--EEEE--S-SSSPPPSSGGGSSHHHHHHHHHHHT-SEEEEEHHHHHH-THHHHHHHHTT-EEEEESGGGGSHHHHHHHHHHT-SEE--S-HHHH--S--PPPHHHHHHHHHHHHHHHHHH-TT----------------HHHHHHHHHHTTSS-S--------------------

Radius of gyration: 24.61 Å; Cα contacts (8 Å, |Δi|>4): 162; chains: 1; bounding box: 95×46×48 Å

Sequence (188 aa):
MSCRIRLKQNKYPVMFLTQGVTDKYPPYQDPRAQSIPMAVHHAKATDILGINVHTEDILRDPSQVKLVLDSGLILFCWGDDNNDMDTIQHLKKLGLHGIIYDKIDQVSRKEVKESIFLVEAREAQRELMKVAENPSDTPVTSVFPPMNYTFNLEAARESLKTMSTSSFLSDVRPDSDQEHAPSSNGNS

Mean predicted aligned error: 16.8 Å